Protein AF-K0JXF0-F1 (afdb_monomer)

pLDDT: mean 96.07, std 4.49, range [53.78, 98.88]

Secondary structure (DSSP, 8-state):
-PPPPPEEEEEEEPPP---SSS-EE-TTS-EE---SSSSEE-S--TTSBTTSS-SSS--SEEEEE-SSHHHHHHHHHH--BT-EEEE-SSTTTT-EEEEEEEETTEEEEE--HHHHTT--TT-EEEEEE--TTPPPBTTBEE-SB-HHHHHHS--SEESEEEEGGGB-TTTTSBTTT--EEB---TTTSTT-BTT-EEEEEEEE-SSB-EEEEEEEEEEEEEE----STT--SEEEEEEEEEGGG---EE-TTT---S-HHHHT-TT-

Radius of gyration: 17.14 Å; Cα contacts (8 Å, |Δi|>4): 751; chains: 1; bounding box: 51×33×45 Å

Mean predicted aligned error: 3.09 Å

Solvent-accessible surface area (backbone atoms only — not comparable to full-atom values): 13212 Å² total; per-residue (Å²): 132,87,79,82,66,74,45,84,37,68,31,26,31,34,70,67,83,76,65,96,58,76,56,49,55,31,68,88,70,50,74,44,66,81,36,49,65,39,14,74,33,79,95,50,39,53,55,40,46,30,73,76,62,96,38,28,43,30,36,38,22,31,28,25,33,40,95,54,64,69,58,15,50,48,40,19,42,41,49,9,24,54,18,48,29,32,31,69,37,71,82,31,45,71,44,67,28,26,26,63,33,42,46,82,51,22,31,28,30,31,34,31,58,76,45,51,77,41,55,52,64,70,28,34,32,41,30,49,18,29,26,60,84,45,75,55,63,83,78,26,41,45,35,44,35,16,64,72,49,61,72,71,50,65,79,47,51,20,41,42,77,42,57,47,88,38,52,34,44,41,60,72,34,46,39,53,33,26,23,35,13,36,49,66,55,66,84,82,46,62,77,40,27,27,24,28,30,36,36,32,35,24,25,40,44,92,60,46,21,42,84,34,85,66,18,26,24,35,20,34,26,47,23,18,29,27,57,42,70,53,32,15,36,25,28,28,48,39,36,32,27,53,39,89,81,58,78,66,46,74,30,64,76,82,48,68,53,56,41,28,71,80,62,72,31,65,72,32

Structure (mmCIF, N/CA/C/O backbone):
data_AF-K0JXF0-F1
#
_entry.id   AF-K0JXF0-F1
#
loop_
_atom_site.group_PDB
_atom_site.id
_atom_site.type_symbol
_atom_site.label_atom_id
_atom_site.label_alt_id
_atom_site.label_comp_id
_atom_site.label_asym_id
_atom_site.label_entity_id
_atom_site.label_seq_id
_atom_site.pdbx_PDB_ins_code
_atom_site.Cartn_x
_atom_site.Cartn_y
_atom_site.Cartn_z
_atom_site.occupancy
_atom_site.B_iso_or_equiv
_atom_site.auth_seq_id
_atom_site.auth_comp_id
_atom_site.auth_asym_id
_atom_site.auth_atom_id
_atom_site.pdbx_PDB_model_num
ATOM 1 N N . MET A 1 1 ? -26.801 14.581 -6.406 1.00 53.78 1 MET A N 1
ATOM 2 C CA . MET A 1 1 ? -25.493 13.995 -6.039 1.00 53.78 1 MET A CA 1
ATOM 3 C C . MET A 1 1 ? -24.561 14.191 -7.222 1.00 53.78 1 MET A C 1
ATOM 5 O O . MET A 1 1 ? -24.994 13.923 -8.336 1.00 53.78 1 MET A O 1
ATOM 9 N N . SER A 1 2 ? -23.357 14.727 -7.012 1.00 68.31 2 SER A N 1
ATOM 10 C CA . SER A 1 2 ? -22.356 14.826 -8.085 1.00 68.31 2 SER A CA 1
ATOM 11 C C . SER A 1 2 ? -21.781 13.437 -8.362 1.00 68.31 2 SER A C 1
ATOM 13 O O . SER A 1 2 ? -21.521 12.693 -7.416 1.00 68.31 2 SER A O 1
ATOM 15 N N . ALA A 1 3 ? -21.621 13.071 -9.632 1.00 85.06 3 ALA A N 1
ATOM 16 C CA . ALA A 1 3 ? -20.981 11.815 -10.003 1.00 85.06 3 ALA A CA 1
ATOM 17 C C . ALA A 1 3 ? -19.458 11.946 -9.867 1.00 85.06 3 ALA A C 1
ATOM 19 O O . ALA A 1 3 ? -18.884 12.971 -10.239 1.00 85.06 3 ALA A O 1
ATOM 20 N N . LEU A 1 4 ? -18.803 10.900 -9.362 1.00 93.31 4 LEU A N 1
ATOM 21 C CA . LEU A 1 4 ? -17.345 10.836 -9.367 1.00 93.31 4 LEU A CA 1
ATOM 22 C C . LEU A 1 4 ? -16.829 10.784 -10.804 1.00 93.31 4 LEU A C 1
ATOM 24 O O . LEU A 1 4 ? -17.377 10.088 -11.663 1.00 93.31 4 LEU A O 1
ATOM 28 N N . VAL A 1 5 ? -15.767 11.541 -11.056 1.00 94.12 5 VAL A N 1
ATOM 29 C CA . VAL A 1 5 ? -15.136 11.627 -12.371 1.00 94.12 5 VAL A CA 1
ATOM 30 C C . VAL A 1 5 ? -14.109 10.510 -12.510 1.00 94.12 5 VAL A C 1
ATOM 32 O O . VAL A 1 5 ? -13.478 10.096 -11.537 1.00 94.12 5 VAL A O 1
ATOM 35 N N . ARG A 1 6 ? -13.952 10.018 -13.739 1.00 96.19 6 ARG A N 1
ATOM 36 C CA . ARG A 1 6 ? -12.870 9.106 -14.101 1.00 96.19 6 ARG A CA 1
ATOM 37 C C . ARG A 1 6 ? -11.805 9.859 -14.874 1.00 96.19 6 ARG A C 1
ATOM 39 O O . ARG A 1 6 ? -12.135 10.556 -15.831 1.00 96.19 6 ARG A O 1
ATOM 46 N N . THR A 1 7 ? -10.550 9.654 -14.502 1.00 96.88 7 THR A N 1
ATOM 47 C CA . THR A 1 7 ? -9.404 10.280 -15.167 1.00 96.88 7 THR A CA 1
ATOM 48 C C . THR A 1 7 ? -8.470 9.202 -15.685 1.00 96.88 7 THR A C 1
ATOM 50 O O . THR A 1 7 ? -8.182 8.232 -14.990 1.00 96.88 7 THR A O 1
ATOM 53 N N . MET A 1 8 ? -7.993 9.356 -16.917 1.00 97.94 8 MET A N 1
ATOM 54 C CA . MET A 1 8 ? -6.950 8.481 -17.446 1.00 97.94 8 MET A CA 1
ATOM 55 C C . MET A 1 8 ? -5.590 8.971 -16.957 1.00 97.94 8 MET A C 1
ATOM 57 O O . MET A 1 8 ? -5.205 10.104 -17.236 1.00 97.94 8 MET A O 1
ATOM 61 N N . LEU A 1 9 ? -4.874 8.107 -16.248 1.00 98.06 9 LEU A N 1
ATOM 62 C CA . LEU A 1 9 ? -3.501 8.332 -15.807 1.00 98.06 9 LEU A CA 1
ATOM 63 C C . LEU A 1 9 ? -2.566 7.441 -16.616 1.00 98.06 9 LEU A C 1
ATOM 65 O O . LEU A 1 9 ? -2.951 6.349 -17.044 1.00 98.06 9 LEU A O 1
ATOM 69 N N . LEU A 1 10 ? -1.330 7.892 -16.793 1.00 98.44 10 LEU A N 1
ATOM 70 C CA . LEU A 1 10 ? -0.261 7.091 -17.368 1.00 98.44 10 LEU A CA 1
ATOM 71 C C . LEU A 1 10 ? 0.772 6.809 -16.280 1.00 98.44 10 LEU A C 1
ATOM 73 O O . LEU A 1 10 ? 1.328 7.741 -15.706 1.00 98.44 10 LEU A O 1
ATOM 77 N N . GLY A 1 11 ? 1.016 5.533 -16.016 1.00 98.44 11 GLY A N 1
ATOM 78 C CA . GLY A 1 11 ? 2.161 5.051 -15.257 1.00 98.44 11 GLY A CA 1
ATOM 79 C C . GLY A 1 11 ? 3.202 4.435 -16.187 1.00 98.44 11 GLY A C 1
ATOM 80 O O . GLY A 1 11 ? 2.887 3.990 -17.294 1.00 98.44 11 GLY A O 1
ATOM 81 N N . VAL A 1 12 ? 4.439 4.409 -15.720 1.00 98.62 12 VAL A N 1
ATOM 82 C CA . VAL A 1 12 ? 5.593 3.775 -16.351 1.00 98.62 12 VAL A CA 1
ATOM 83 C C . VAL A 1 12 ? 6.162 2.783 -15.347 1.00 98.62 12 VAL A C 1
ATOM 85 O O . VAL A 1 12 ? 6.371 3.145 -14.189 1.00 98.62 12 VAL A O 1
ATOM 88 N N . VAL A 1 13 ? 6.379 1.543 -15.776 1.00 98.50 13 VAL A N 1
ATOM 89 C CA . VAL A 1 13 ? 7.026 0.511 -14.960 1.00 98.50 13 VAL A CA 1
ATOM 90 C C . VAL A 1 13 ? 8.419 0.993 -14.579 1.00 98.50 13 VAL A C 1
ATOM 92 O O . VAL A 1 13 ? 9.231 1.306 -15.453 1.00 98.50 13 VAL A O 1
ATOM 95 N N . GLU A 1 14 ? 8.693 1.090 -13.280 1.00 96.00 14 GLU A N 1
ATOM 96 C CA . GLU A 1 14 ? 10.002 1.545 -12.823 1.00 96.00 14 GLU A CA 1
ATOM 97 C C . GLU A 1 14 ? 11.057 0.431 -12.897 1.00 96.00 14 GLU A C 1
ATOM 99 O O . GLU A 1 14 ? 10.755 -0.760 -12.909 1.00 96.00 14 GLU A O 1
ATOM 104 N N . THR A 1 15 ? 12.322 0.839 -12.887 1.00 92.81 15 THR A N 1
ATOM 105 C CA . THR A 1 15 ? 13.443 -0.031 -12.517 1.00 92.81 15 THR A CA 1
ATOM 106 C C . THR A 1 15 ? 13.780 0.235 -11.047 1.00 92.81 15 THR A C 1
ATOM 108 O O . THR A 1 15 ? 13.841 1.415 -10.676 1.00 92.81 15 THR A O 1
ATOM 111 N N . PRO A 1 16 ? 14.042 -0.798 -10.219 1.00 88.69 16 PRO A N 1
ATOM 112 C CA . PRO A 1 16 ? 14.536 -0.614 -8.856 1.00 88.69 16 PRO A CA 1
ATOM 113 C C . PRO A 1 16 ? 15.781 0.274 -8.825 1.00 88.69 16 PRO A C 1
ATOM 115 O O . PRO A 1 16 ? 16.652 0.172 -9.691 1.00 88.69 16 PRO A O 1
ATOM 118 N N . ARG A 1 17 ? 15.891 1.139 -7.815 1.00 83.62 17 ARG A N 1
ATOM 119 C CA . ARG A 1 17 ? 17.035 2.045 -7.660 1.00 83.62 17 ARG A CA 1
ATOM 120 C C . ARG A 1 17 ? 17.669 1.862 -6.293 1.00 83.62 17 ARG A C 1
ATOM 122 O O . ARG A 1 17 ? 16.969 1.796 -5.289 1.00 83.62 17 ARG A O 1
ATOM 129 N N . LEU A 1 18 ? 18.997 1.839 -6.278 1.00 85.19 18 LEU A N 1
ATOM 130 C CA . LEU A 1 18 ? 19.806 1.891 -5.068 1.00 85.19 18 LEU A CA 1
ATOM 131 C C . LEU A 1 18 ? 20.495 3.249 -4.975 1.00 85.19 18 LEU A C 1
ATOM 133 O O . LEU A 1 18 ? 20.824 3.868 -5.992 1.00 85.19 18 LEU A O 1
ATOM 137 N N . GLY A 1 19 ? 20.703 3.705 -3.743 1.00 85.06 19 GLY A N 1
ATOM 138 C CA . GLY A 1 19 ? 21.568 4.846 -3.479 1.00 85.06 19 GLY A CA 1
ATOM 139 C C . GLY A 1 19 ? 23.044 4.524 -3.757 1.00 85.06 19 GLY A C 1
ATOM 140 O O . GLY A 1 19 ? 23.386 3.409 -4.147 1.00 85.06 19 GLY A O 1
ATOM 141 N N . PRO A 1 20 ? 23.951 5.490 -3.528 1.00 87.00 20 PRO A N 1
ATOM 142 C CA . PRO A 1 20 ? 25.390 5.280 -3.708 1.00 87.00 20 PRO A CA 1
ATOM 143 C C . PRO A 1 20 ? 25.967 4.164 -2.824 1.00 87.00 20 PRO A C 1
ATOM 145 O O . PRO A 1 20 ? 26.928 3.507 -3.215 1.00 87.00 20 PRO A O 1
ATOM 148 N N . ALA A 1 21 ? 25.391 3.956 -1.635 1.00 89.69 21 ALA A N 1
ATOM 149 C CA . ALA A 1 21 ? 25.709 2.815 -0.788 1.00 89.69 21 ALA A CA 1
ATOM 150 C C . ALA A 1 21 ? 24.882 1.598 -1.238 1.00 89.69 21 ALA A C 1
ATOM 152 O O . ALA A 1 21 ? 23.660 1.716 -1.353 1.00 89.69 21 ALA A O 1
ATOM 153 N N . PRO A 1 22 ? 25.509 0.429 -1.468 1.00 88.19 22 PRO A N 1
ATOM 154 C CA . PRO A 1 22 ? 24.796 -0.752 -1.947 1.00 88.19 22 PRO A CA 1
ATOM 155 C C . PRO A 1 22 ? 24.012 -1.470 -0.841 1.00 88.19 22 PRO A C 1
ATOM 157 O O . PRO A 1 22 ? 23.296 -2.420 -1.139 1.00 88.19 22 PRO A O 1
ATOM 160 N N . TYR A 1 23 ? 24.160 -1.047 0.418 1.00 94.12 23 TYR A N 1
ATOM 161 C CA . TYR A 1 23 ? 23.517 -1.660 1.571 1.00 94.12 23 TYR A CA 1
ATOM 162 C C . TYR A 1 23 ? 22.679 -0.656 2.362 1.00 94.12 23 TYR A C 1
ATOM 164 O O . TYR A 1 23 ? 23.002 0.532 2.450 1.00 94.12 23 TYR A O 1
ATOM 172 N N . LEU A 1 24 ? 21.627 -1.183 2.974 1.00 94.25 24 LEU A N 1
ATOM 173 C CA . LEU A 1 24 ? 20.879 -0.577 4.064 1.00 94.25 24 LEU A CA 1
ATOM 174 C C . LEU A 1 24 ? 21.249 -1.282 5.374 1.00 94.25 24 LEU A C 1
ATOM 176 O O . LEU A 1 24 ? 22.018 -2.240 5.363 1.00 94.25 24 LEU A O 1
ATOM 180 N N . VAL A 1 25 ? 20.739 -0.788 6.500 1.00 96.06 25 VAL A N 1
ATOM 181 C CA . VAL A 1 25 ? 20.988 -1.356 7.831 1.00 96.06 25 VAL A CA 1
ATOM 182 C C . VAL A 1 25 ? 19.644 -1.718 8.450 1.00 96.06 25 VAL A C 1
ATOM 184 O O . VAL A 1 25 ? 18.741 -0.880 8.477 1.00 96.06 25 VAL A O 1
ATOM 187 N N . ASP A 1 26 ? 19.496 -2.965 8.887 1.00 96.06 26 ASP A N 1
ATOM 188 C CA . ASP A 1 26 ? 18.270 -3.446 9.519 1.00 96.06 26 ASP A CA 1
ATOM 189 C C . ASP A 1 26 ? 18.129 -2.980 10.981 1.00 96.06 26 ASP A C 1
ATOM 191 O O . ASP A 1 26 ? 18.984 -2.274 11.528 1.00 96.06 26 ASP A O 1
ATOM 195 N N . ARG A 1 27 ? 17.017 -3.364 11.617 1.00 93.25 27 ARG A N 1
ATOM 196 C CA . ARG A 1 27 ? 16.697 -3.031 13.015 1.00 93.25 27 ARG A CA 1
ATOM 197 C C . ARG A 1 27 ? 17.729 -3.511 14.044 1.00 93.25 27 ARG A C 1
ATOM 199 O O . ARG A 1 27 ? 17.817 -2.905 15.109 1.00 93.25 27 ARG A O 1
ATOM 206 N N . ASP A 1 28 ? 18.513 -4.538 13.719 1.00 94.81 28 ASP A N 1
ATOM 207 C CA . ASP A 1 28 ? 19.536 -5.118 14.594 1.00 94.81 28 ASP A CA 1
ATOM 208 C C . ASP A 1 28 ? 20.944 -4.576 14.288 1.00 94.81 28 ASP A C 1
ATOM 210 O O . ASP A 1 28 ? 21.926 -4.955 14.930 1.00 94.81 28 ASP A O 1
ATOM 214 N N . GLY A 1 29 ? 21.063 -3.655 13.326 1.00 96.31 29 GLY A N 1
ATOM 215 C CA . GLY A 1 29 ? 22.337 -3.067 12.923 1.00 96.31 29 GLY A CA 1
ATOM 216 C C . GLY A 1 29 ? 23.107 -3.896 11.892 1.00 96.31 29 GLY A C 1
ATOM 217 O O . GLY A 1 29 ? 24.280 -3.604 11.642 1.00 96.31 29 GLY A O 1
ATOM 218 N N . THR A 1 30 ? 22.484 -4.904 11.278 1.00 96.75 30 THR A N 1
ATOM 219 C CA . THR A 1 30 ? 23.112 -5.751 10.258 1.00 96.75 30 THR A CA 1
ATOM 220 C C . THR A 1 30 ? 22.920 -5.140 8.865 1.00 96.75 30 THR A C 1
ATOM 222 O O . THR A 1 30 ? 21.805 -4.760 8.493 1.00 96.75 30 THR A O 1
ATOM 225 N N . PRO A 1 31 ? 23.992 -5.003 8.062 1.00 95.94 31 PRO A N 1
ATOM 226 C CA . PRO A 1 31 ? 23.872 -4.492 6.706 1.00 95.94 31 PRO A CA 1
ATOM 227 C C . PRO A 1 31 ? 23.274 -5.540 5.757 1.00 95.94 31 PRO A C 1
ATOM 229 O O . PRO A 1 31 ? 23.656 -6.709 5.796 1.00 95.94 31 PRO A O 1
ATOM 232 N N . TYR A 1 32 ? 22.408 -5.108 4.841 1.00 95.25 32 TYR A N 1
ATOM 233 C CA . TYR A 1 32 ? 21.815 -5.963 3.808 1.00 95.25 32 TYR A CA 1
ATOM 234 C C . TYR A 1 32 ? 21.619 -5.204 2.488 1.00 95.25 32 TYR A C 1
ATOM 236 O O . TYR A 1 32 ? 21.540 -3.976 2.470 1.00 95.25 32 TYR A O 1
ATOM 244 N N . VAL A 1 33 ? 21.547 -5.927 1.369 1.00 94.56 33 VAL A N 1
ATOM 245 C CA . VAL A 1 33 ? 21.219 -5.351 0.053 1.00 94.56 33 VAL A CA 1
ATOM 246 C C . VAL A 1 33 ? 19.714 -5.500 -0.160 1.00 94.56 33 VAL A C 1
ATOM 248 O O . VAL A 1 33 ? 19.240 -6.637 -0.186 1.00 94.56 33 VAL A O 1
ATOM 251 N N . PRO A 1 34 ? 18.948 -4.408 -0.309 1.00 92.94 34 PRO A N 1
ATOM 252 C CA . PRO A 1 34 ? 17.504 -4.519 -0.418 1.00 92.94 34 PRO A CA 1
ATOM 253 C C . PRO A 1 34 ? 17.109 -5.096 -1.780 1.00 92.94 34 PRO A C 1
ATOM 255 O O . PRO A 1 34 ? 17.633 -4.710 -2.829 1.00 92.94 34 PRO A O 1
ATOM 258 N N . THR A 1 35 ? 16.158 -6.024 -1.758 1.00 92.12 35 THR A N 1
ATOM 259 C CA . THR A 1 35 ? 15.606 -6.696 -2.938 1.00 92.12 35 THR A CA 1
ATOM 260 C C . THR A 1 35 ? 14.103 -6.455 -3.018 1.00 92.12 35 THR A C 1
ATOM 262 O O . THR A 1 35 ? 13.446 -6.189 -2.014 1.00 92.12 35 THR A O 1
ATOM 265 N N . ALA A 1 36 ? 13.555 -6.526 -4.235 1.00 90.81 36 ALA A N 1
ATOM 266 C CA . ALA A 1 36 ? 12.120 -6.378 -4.502 1.00 90.81 36 ALA A CA 1
ATOM 267 C C . ALA A 1 36 ? 11.486 -5.043 -4.045 1.00 90.81 36 ALA A C 1
ATOM 269 O O . ALA A 1 36 ? 10.264 -4.931 -3.989 1.00 90.81 36 ALA A O 1
ATOM 270 N N . THR A 1 37 ? 12.289 -3.998 -3.815 1.00 89.06 37 THR A N 1
ATOM 271 C CA . THR A 1 37 ? 11.799 -2.658 -3.446 1.00 89.06 37 THR A CA 1
ATOM 272 C C . THR A 1 37 ? 10.957 -1.998 -4.534 1.00 89.06 37 THR A C 1
ATOM 274 O O . THR A 1 37 ? 10.269 -1.028 -4.255 1.00 89.06 37 THR A O 1
ATOM 277 N N . GLY A 1 38 ? 10.963 -2.470 -5.775 1.00 92.25 38 GLY A N 1
ATOM 278 C CA . GLY A 1 38 ? 10.148 -1.910 -6.848 1.00 92.25 38 GLY A CA 1
ATOM 279 C C . GLY A 1 38 ? 10.338 -2.667 -8.154 1.00 92.25 38 GLY A C 1
ATOM 280 O O . GLY A 1 38 ? 10.929 -3.745 -8.181 1.00 92.25 38 GLY A O 1
ATOM 281 N N . GLY A 1 39 ? 9.851 -2.083 -9.242 1.00 95.06 39 GLY A N 1
ATOM 282 C CA . GLY A 1 39 ? 9.815 -2.697 -10.559 1.00 95.06 39 GLY A CA 1
ATOM 283 C C . GLY A 1 39 ? 8.804 -3.832 -10.645 1.00 95.06 39 GLY A C 1
ATOM 284 O O . GLY A 1 39 ? 7.744 -3.777 -10.023 1.00 95.06 39 GLY A O 1
ATOM 285 N N . VAL A 1 40 ? 9.118 -4.838 -11.461 1.00 97.06 40 VAL A N 1
ATOM 286 C CA . VAL A 1 40 ? 8.297 -6.043 -11.631 1.00 97.06 40 VAL A CA 1
ATOM 287 C C . VAL A 1 40 ? 8.773 -7.106 -10.644 1.00 97.06 40 VAL A C 1
ATOM 289 O O . VAL A 1 40 ? 9.881 -7.627 -10.779 1.00 97.06 40 VAL A O 1
ATOM 292 N N . VAL A 1 41 ? 7.940 -7.438 -9.660 1.00 94.62 41 VAL A N 1
ATOM 293 C 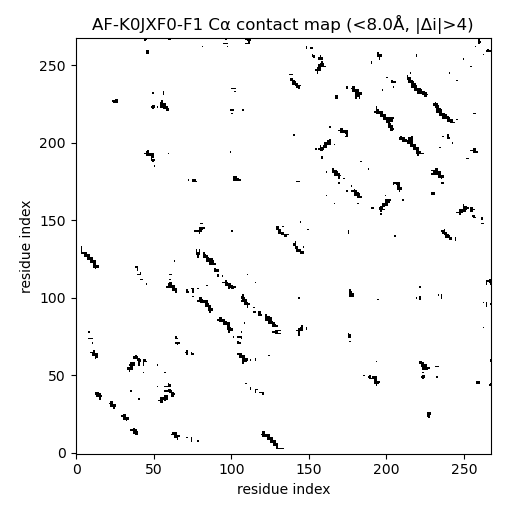CA . VAL A 1 41 ? 8.226 -8.472 -8.662 1.00 94.62 41 VAL A CA 1
ATOM 294 C C . VAL A 1 41 ? 7.528 -9.762 -9.083 1.00 94.62 41 VAL A C 1
ATOM 296 O O . VAL A 1 41 ? 6.302 -9.838 -9.143 1.00 94.62 41 VAL A O 1
ATOM 299 N N . LEU A 1 42 ? 8.325 -10.783 -9.392 1.00 93.50 42 LEU A N 1
ATOM 300 C CA . LEU A 1 42 ? 7.837 -12.092 -9.824 1.00 93.50 42 LEU A CA 1
ATOM 301 C C . LEU A 1 42 ? 7.728 -13.050 -8.636 1.00 93.50 42 LEU A C 1
ATOM 303 O O . LEU A 1 42 ? 8.581 -13.050 -7.752 1.00 93.50 42 LEU A O 1
ATOM 307 N N . GLY A 1 43 ? 6.710 -13.908 -8.645 1.00 91.81 43 GLY A N 1
ATOM 308 C CA . GLY A 1 43 ? 6.556 -14.996 -7.676 1.00 91.81 43 GLY A CA 1
ATOM 309 C C . GLY A 1 43 ? 5.885 -14.612 -6.355 1.00 91.81 43 GLY A C 1
ATOM 310 O O . GLY A 1 43 ? 5.423 -15.516 -5.670 1.00 91.81 43 GLY A O 1
ATOM 311 N N . LEU A 1 44 ? 5.766 -13.317 -6.043 1.00 96.12 44 LEU A N 1
ATOM 312 C CA . LEU A 1 44 ? 4.939 -12.803 -4.948 1.00 96.12 44 LEU A CA 1
ATOM 313 C C . LEU A 1 44 ? 3.540 -12.459 -5.473 1.00 96.12 44 LEU A C 1
ATOM 315 O O . LEU A 1 44 ? 3.406 -11.714 -6.450 1.00 96.12 44 LEU A O 1
ATOM 319 N N . ARG A 1 45 ? 2.508 -12.999 -4.829 1.00 97.31 45 ARG A N 1
ATOM 320 C CA . ARG A 1 45 ? 1.105 -12.913 -5.248 1.00 97.31 45 ARG A CA 1
ATOM 321 C C . ARG A 1 45 ? 0.253 -12.176 -4.229 1.00 97.31 45 ARG A C 1
ATOM 323 O O . ARG A 1 45 ? 0.568 -12.103 -3.039 1.00 97.31 45 ARG A O 1
ATOM 330 N N . LEU A 1 46 ? -0.878 -11.650 -4.688 1.00 98.25 46 LEU A N 1
ATOM 331 C CA . LEU A 1 46 ? -1.879 -11.104 -3.781 1.00 98.25 46 LEU A CA 1
ATOM 332 C C . LEU A 1 46 ? -2.493 -12.238 -2.941 1.00 98.25 46 LEU A C 1
ATOM 334 O O . LEU A 1 46 ? -3.086 -13.174 -3.476 1.00 98.25 46 LEU A O 1
ATOM 338 N N . GLY A 1 47 ? -2.387 -12.118 -1.617 1.00 97.50 47 GLY A N 1
ATOM 339 C CA . GLY A 1 47 ? -2.801 -13.137 -0.653 1.00 97.50 47 GLY A CA 1
ATOM 340 C C . GLY A 1 47 ? -1.647 -13.930 -0.035 1.00 97.50 47 GLY A C 1
ATOM 341 O O . GLY A 1 47 ? -1.890 -14.660 0.930 1.00 97.50 47 GLY A O 1
ATOM 342 N N . ASP A 1 48 ? -0.415 -13.779 -0.523 1.00 97.50 48 ASP A N 1
ATOM 343 C CA . ASP A 1 48 ? 0.771 -14.336 0.139 1.00 97.50 48 ASP A CA 1
ATOM 344 C C . ASP A 1 48 ? 1.019 -13.643 1.489 1.00 97.50 48 ASP A C 1
ATOM 346 O O . ASP A 1 48 ? 0.565 -12.517 1.726 1.00 97.50 48 ASP A O 1
ATOM 350 N N . GLY A 1 49 ? 1.709 -14.328 2.401 1.00 97.25 49 GLY A N 1
ATOM 351 C CA . GLY A 1 49 ? 2.039 -13.805 3.721 1.00 97.25 49 GLY A CA 1
ATOM 352 C C . GLY A 1 49 ? 3.025 -12.640 3.650 1.00 97.25 49 GLY A C 1
ATOM 353 O O . GLY A 1 49 ? 3.962 -12.630 2.852 1.00 97.25 49 GLY A O 1
ATOM 354 N N . VAL A 1 50 ? 2.863 -11.659 4.538 1.00 97.44 50 VAL A N 1
ATOM 355 C CA . VAL A 1 50 ? 3.713 -10.449 4.556 1.00 97.44 50 VAL A CA 1
ATOM 356 C C . VAL A 1 50 ? 5.167 -10.716 4.966 1.00 97.44 50 VAL A C 1
ATOM 358 O O . VAL A 1 50 ? 6.010 -9.839 4.815 1.00 97.44 50 VAL A O 1
ATOM 361 N N . PHE A 1 51 ? 5.465 -11.918 5.465 1.00 95.81 51 PHE A N 1
ATOM 362 C CA . PHE A 1 51 ? 6.813 -12.396 5.786 1.00 95.81 51 PHE A CA 1
ATOM 363 C C . PHE A 1 51 ? 7.204 -13.642 4.974 1.00 95.81 51 PHE A C 1
ATOM 365 O O . PHE A 1 51 ? 8.140 -14.340 5.360 1.00 95.81 51 PHE A O 1
ATOM 372 N N . ASP A 1 52 ? 6.493 -13.982 3.894 1.00 93.94 52 ASP A N 1
ATOM 373 C CA . ASP A 1 52 ? 6.799 -15.181 3.091 1.00 93.94 52 ASP A CA 1
ATOM 374 C C . ASP A 1 52 ? 8.009 -14.983 2.164 1.00 93.94 52 ASP A C 1
ATOM 376 O O . ASP A 1 52 ? 8.573 -15.954 1.659 1.00 93.94 52 ASP A O 1
ATOM 380 N N . VAL A 1 53 ? 8.442 -13.735 1.976 1.00 91.94 53 VAL A N 1
ATOM 381 C CA . VAL A 1 53 ? 9.588 -13.360 1.145 1.00 91.94 53 VAL A CA 1
ATOM 382 C C . VAL A 1 53 ? 10.659 -12.650 1.962 1.00 91.94 53 VAL A C 1
ATOM 384 O O . VAL A 1 53 ? 10.356 -11.869 2.861 1.00 91.94 53 VAL A O 1
ATOM 387 N N . ASP A 1 54 ? 11.916 -12.917 1.614 1.00 90.88 54 ASP A N 1
ATOM 388 C CA . ASP A 1 54 ? 13.072 -12.168 2.103 1.00 90.88 54 ASP A CA 1
ATOM 389 C C . ASP A 1 54 ? 13.334 -10.997 1.148 1.00 90.88 54 ASP A C 1
ATOM 391 O O . ASP A 1 54 ? 13.857 -11.169 0.043 1.00 90.88 54 ASP A O 1
ATOM 395 N N . GLY A 1 55 ? 12.854 -9.818 1.531 1.00 92.94 55 GLY A N 1
ATOM 396 C CA . GLY A 1 55 ? 12.906 -8.618 0.709 1.00 92.94 55 GLY A CA 1
ATOM 397 C C . GLY A 1 55 ? 12.643 -7.358 1.517 1.00 92.94 55 GLY A C 1
ATOM 398 O O . GLY A 1 55 ? 12.432 -7.402 2.727 1.00 92.94 55 GLY A O 1
ATOM 399 N N . ASP A 1 56 ? 12.662 -6.220 0.832 1.00 95.12 56 ASP A N 1
ATOM 400 C CA . ASP A 1 56 ? 12.484 -4.908 1.440 1.00 95.12 56 ASP A CA 1
ATOM 401 C C . ASP A 1 56 ? 11.304 -4.188 0.782 1.00 95.12 56 ASP A C 1
ATOM 403 O O . ASP A 1 56 ? 11.385 -3.758 -0.368 1.00 95.12 56 ASP A O 1
ATOM 407 N N . HIS A 1 57 ? 10.182 -4.100 1.502 1.00 96.12 57 HIS A N 1
ATOM 408 C CA . HIS A 1 57 ? 8.915 -3.563 0.990 1.00 96.12 57 HIS A CA 1
ATOM 409 C C . HIS A 1 57 ? 8.428 -4.278 -0.288 1.00 96.12 57 HIS A C 1
ATOM 411 O O . HIS A 1 57 ? 7.881 -3.642 -1.195 1.00 96.12 57 HIS A O 1
ATOM 417 N N . ALA A 1 58 ? 8.630 -5.593 -0.396 1.00 96.50 58 ALA A N 1
ATOM 418 C CA . ALA A 1 58 ? 8.244 -6.342 -1.590 1.00 96.50 58 ALA A CA 1
ATOM 419 C C . ALA A 1 58 ? 6.726 -6.267 -1.826 1.00 96.50 58 ALA A C 1
ATOM 421 O O . ALA A 1 58 ? 5.935 -6.658 -0.971 1.00 96.50 58 ALA A O 1
ATOM 422 N N . ALA A 1 59 ? 6.305 -5.762 -2.984 1.00 96.06 59 ALA A N 1
ATOM 423 C CA . ALA A 1 59 ? 4.894 -5.657 -3.354 1.00 96.06 59 ALA A CA 1
ATOM 424 C C . ALA A 1 59 ? 4.556 -6.676 -4.450 1.00 96.06 59 ALA A C 1
ATOM 426 O O . ALA A 1 59 ? 5.390 -6.903 -5.327 1.00 96.06 59 ALA A O 1
ATOM 427 N N . PRO A 1 60 ? 3.357 -7.283 -4.448 1.00 96.50 60 PRO A N 1
ATOM 428 C CA . PRO A 1 60 ? 2.954 -8.159 -5.537 1.00 96.50 60 PRO A CA 1
ATOM 429 C C . PRO A 1 60 ? 2.725 -7.330 -6.806 1.00 96.50 60 PRO A C 1
ATOM 431 O O . PRO A 1 60 ? 2.188 -6.218 -6.761 1.00 96.50 60 PRO A O 1
ATOM 434 N N . GLY A 1 61 ? 3.091 -7.889 -7.956 1.00 97.06 61 GLY A N 1
ATOM 435 C CA . GLY A 1 61 ? 2.861 -7.248 -9.243 1.00 97.06 61 GLY A CA 1
ATOM 436 C C . GLY A 1 61 ? 3.978 -6.301 -9.666 1.00 97.06 61 GLY A C 1
ATOM 437 O O . GLY A 1 61 ? 5.143 -6.683 -9.762 1.00 97.06 61 GLY A O 1
ATOM 438 N N . VAL A 1 62 ? 3.598 -5.074 -10.013 1.00 98.25 62 VAL A N 1
ATOM 439 C CA . VAL A 1 62 ? 4.497 -4.078 -10.590 1.00 98.25 62 VAL A CA 1
ATOM 440 C C . VAL A 1 62 ? 4.277 -2.702 -9.977 1.00 98.25 62 VAL A C 1
ATOM 442 O O . VAL A 1 62 ? 3.137 -2.272 -9.775 1.00 98.25 62 VAL A O 1
ATOM 445 N N . THR A 1 63 ? 5.366 -1.984 -9.717 1.00 98.00 63 THR A N 1
ATOM 446 C CA . THR A 1 63 ? 5.308 -0.586 -9.294 1.00 98.00 63 THR A CA 1
ATOM 447 C C . THR A 1 63 ? 5.419 0.368 -10.481 1.00 98.00 63 THR A C 1
ATOM 449 O O . THR A 1 63 ? 6.229 0.209 -11.399 1.00 98.00 63 THR A O 1
ATOM 452 N N . LEU A 1 64 ? 4.557 1.380 -10.466 1.00 98.62 64 LEU A N 1
ATOM 453 C CA . LEU A 1 64 ? 4.397 2.363 -11.526 1.00 98.62 64 LEU A CA 1
ATOM 454 C C . LEU A 1 64 ? 4.727 3.757 -10.998 1.00 98.62 64 LEU A C 1
ATOM 456 O O . LEU A 1 64 ? 4.229 4.168 -9.947 1.00 98.62 64 LEU A O 1
ATOM 460 N N . VAL A 1 65 ? 5.504 4.495 -11.781 1.00 98.00 65 VAL A N 1
ATOM 461 C CA . VAL A 1 65 ? 5.882 5.894 -11.539 1.00 98.00 65 VAL A CA 1
ATOM 462 C C . VAL A 1 65 ? 5.585 6.743 -12.772 1.00 98.00 65 VAL A C 1
ATOM 464 O O . VAL A 1 65 ? 5.098 6.248 -13.787 1.00 98.00 65 VAL A O 1
ATOM 467 N N . HIS A 1 66 ? 5.897 8.033 -12.714 1.00 97.88 66 HIS A N 1
ATOM 468 C CA . HIS A 1 66 ? 5.928 8.888 -13.893 1.00 97.88 66 HIS A CA 1
ATOM 469 C C . HIS A 1 66 ? 7.218 9.729 -13.904 1.00 97.88 66 HIS A C 1
ATOM 471 O O . HIS A 1 66 ? 7.633 10.199 -12.844 1.00 97.88 66 HIS A O 1
ATOM 477 N N . PRO A 1 67 ? 7.868 9.936 -15.068 1.00 95.62 67 PRO A N 1
ATOM 478 C CA . PRO A 1 67 ? 9.121 10.694 -15.144 1.00 95.62 67 PRO A CA 1
ATOM 479 C C . PRO A 1 67 ? 8.957 12.182 -14.808 1.00 95.62 67 PRO A C 1
ATOM 481 O O . PRO A 1 67 ? 9.866 12.784 -14.245 1.00 95.62 67 PRO A O 1
ATOM 484 N N . ASP A 1 68 ? 7.808 12.777 -15.138 1.00 97.69 68 ASP A N 1
ATOM 485 C CA . ASP A 1 68 ? 7.444 14.107 -14.637 1.00 97.69 68 ASP A CA 1
ATOM 486 C C . ASP A 1 68 ? 6.962 14.012 -13.174 1.00 97.69 68 ASP A C 1
ATOM 488 O O . ASP A 1 68 ? 5.982 13.299 -12.923 1.00 97.69 68 ASP A O 1
ATOM 492 N N . PRO A 1 69 ? 7.593 14.726 -12.219 1.00 96.50 69 PRO A N 1
ATOM 493 C CA . PRO A 1 69 ? 7.250 14.632 -10.800 1.00 96.50 69 PRO A CA 1
ATOM 494 C C . PRO A 1 69 ? 5.818 15.062 -10.464 1.00 96.50 69 PRO A C 1
ATOM 496 O O . PRO A 1 69 ? 5.174 14.439 -9.622 1.00 96.50 69 PRO A O 1
ATOM 499 N N . ALA A 1 70 ? 5.288 16.100 -11.119 1.00 97.62 70 ALA A N 1
ATOM 500 C CA . ALA A 1 70 ? 3.936 16.586 -10.841 1.00 97.62 70 ALA A CA 1
ATOM 501 C C . ALA A 1 70 ? 2.878 15.573 -11.303 1.00 97.62 70 ALA A C 1
ATOM 503 O O . ALA A 1 70 ? 1.921 15.283 -10.582 1.00 97.62 70 ALA A O 1
ATOM 504 N N . ALA A 1 71 ? 3.084 14.972 -12.471 1.00 97.88 71 ALA A N 1
ATOM 505 C CA . ALA A 1 71 ? 2.278 13.868 -12.959 1.00 97.88 71 ALA A CA 1
ATOM 506 C C . ALA A 1 71 ? 2.464 12.599 -12.114 1.00 97.88 71 ALA A C 1
ATOM 508 O O . ALA A 1 71 ? 1.500 11.859 -11.954 1.00 97.88 71 ALA A O 1
ATOM 509 N N . CYS A 1 72 ? 3.636 12.361 -11.514 1.00 97.81 72 CYS A N 1
ATOM 510 C CA . CYS A 1 72 ? 3.843 11.250 -10.578 1.00 97.81 72 CYS A CA 1
ATOM 511 C C . CYS A 1 72 ? 3.039 11.439 -9.279 1.00 97.81 72 CYS A C 1
ATOM 513 O O . CYS A 1 72 ? 2.375 10.511 -8.805 1.00 97.81 72 CYS A O 1
ATOM 515 N N . HIS A 1 73 ? 3.000 12.666 -8.747 1.00 97.25 73 HIS A N 1
ATOM 516 C CA . HIS A 1 73 ? 2.117 13.005 -7.629 1.00 97.25 73 HIS A CA 1
ATOM 517 C C . HIS A 1 73 ? 0.646 12.791 -7.995 1.00 97.25 73 HIS A C 1
ATOM 519 O O . HIS A 1 73 ? -0.091 12.181 -7.225 1.00 97.25 73 HIS A O 1
ATOM 525 N N . ALA A 1 74 ? 0.214 13.238 -9.181 1.00 97.75 74 ALA A N 1
ATOM 526 C CA . ALA A 1 74 ? -1.153 13.021 -9.654 1.00 97.75 74 ALA A CA 1
ATOM 527 C C . ALA A 1 74 ? -1.467 11.530 -9.864 1.00 97.75 74 ALA A C 1
ATOM 529 O O . ALA A 1 74 ? -2.538 11.075 -9.468 1.00 97.75 74 ALA A O 1
ATOM 530 N N . LEU A 1 75 ? -0.530 10.764 -10.433 1.00 98.50 75 LEU A N 1
ATOM 531 C CA . LEU A 1 75 ? -0.635 9.318 -10.621 1.00 98.50 75 LEU A CA 1
ATOM 532 C C . LEU A 1 75 ? -0.934 8.631 -9.286 1.00 98.50 75 LEU A C 1
ATOM 534 O O . LEU A 1 75 ? -1.930 7.921 -9.155 1.00 98.50 75 LEU A O 1
ATOM 538 N N . THR A 1 76 ? -0.097 8.903 -8.288 1.00 97.62 76 THR A N 1
ATOM 539 C CA . THR A 1 76 ? -0.186 8.276 -6.967 1.00 97.62 76 THR A CA 1
ATOM 540 C C . THR A 1 76 ? -1.411 8.763 -6.194 1.00 97.62 76 THR A C 1
ATOM 542 O O . THR A 1 76 ? -2.111 7.962 -5.576 1.00 97.62 76 THR A O 1
ATOM 545 N N . ALA A 1 77 ? -1.723 10.061 -6.270 1.00 97.31 77 ALA A N 1
ATOM 546 C CA . ALA A 1 77 ? -2.880 10.651 -5.607 1.00 97.31 77 ALA A CA 1
ATOM 547 C C . ALA A 1 77 ? -4.200 10.108 -6.159 1.00 97.31 77 ALA A C 1
ATOM 549 O O . ALA A 1 77 ? -5.103 9.800 -5.389 1.00 97.31 77 ALA A O 1
ATOM 550 N N . PHE A 1 78 ? -4.335 9.991 -7.480 1.00 98.31 78 PHE A N 1
ATOM 551 C CA . PHE A 1 78 ? -5.619 9.694 -8.115 1.00 98.31 78 PHE A CA 1
ATOM 552 C C . PHE A 1 78 ? -5.886 8.202 -8.301 1.00 98.31 78 PHE A C 1
ATOM 554 O O . PHE A 1 78 ? -7.053 7.814 -8.324 1.00 98.31 78 PHE A O 1
ATOM 561 N N . ALA A 1 79 ? -4.852 7.364 -8.410 1.00 98.62 79 ALA A N 1
ATOM 562 C CA . ALA A 1 79 ? -5.035 5.919 -8.474 1.00 98.62 79 ALA A CA 1
ATOM 563 C C . ALA A 1 79 ? -5.618 5.384 -7.156 1.00 98.62 79 ALA A C 1
ATOM 565 O O . ALA A 1 79 ? -5.092 5.642 -6.072 1.00 98.62 79 ALA A O 1
ATOM 566 N N . CYS A 1 80 ? -6.697 4.618 -7.253 1.00 98.81 80 CYS A N 1
ATOM 567 C CA . CYS A 1 80 ? -7.359 3.965 -6.132 1.00 98.81 80 CYS A CA 1
ATOM 568 C C . CYS A 1 80 ? -7.306 2.444 -6.290 1.00 98.81 80 CYS A C 1
ATOM 570 O O . CYS A 1 80 ? -7.344 1.930 -7.411 1.00 98.81 80 CYS A O 1
ATOM 572 N N . LEU A 1 81 ? -7.289 1.729 -5.165 1.00 98.88 81 LEU A N 1
ATOM 573 C CA . LEU A 1 81 ? -7.492 0.285 -5.096 1.00 98.88 81 LEU A CA 1
ATOM 574 C C . LEU A 1 81 ? -8.698 -0.125 -5.951 1.00 98.88 81 LEU A C 1
ATOM 576 O O . LEU A 1 81 ? -9.787 0.437 -5.823 1.00 98.88 81 LEU A O 1
ATOM 580 N N . GLY A 1 82 ? -8.494 -1.113 -6.818 1.00 98.69 82 GLY A N 1
ATOM 581 C CA . GLY A 1 82 ? -9.510 -1.637 -7.723 1.00 98.69 82 GLY A CA 1
ATOM 582 C C . GLY A 1 82 ? -9.576 -0.968 -9.088 1.00 98.69 82 GLY A C 1
ATOM 583 O O . GLY A 1 82 ? -10.250 -1.489 -9.976 1.00 98.69 82 GLY A O 1
ATOM 584 N N . ASN A 1 83 ? -8.886 0.155 -9.302 1.00 98.81 83 ASN A N 1
ATOM 585 C CA . ASN A 1 83 ? -8.885 0.797 -10.612 1.00 98.81 83 ASN A CA 1
ATOM 586 C C . ASN A 1 83 ? -8.265 -0.115 -11.677 1.00 98.81 83 ASN A C 1
ATOM 588 O O . ASN A 1 83 ? -7.276 -0.810 -11.440 1.00 98.81 83 ASN A O 1
ATOM 592 N N . GLU A 1 84 ? -8.859 -0.097 -12.870 1.00 98.75 84 GLU A N 1
ATOM 593 C CA . GLU A 1 84 ? -8.375 -0.856 -14.021 1.00 98.75 84 GLU A CA 1
ATOM 594 C C . GLU A 1 84 ? -7.012 -0.319 -14.468 1.00 98.75 84 GLU A C 1
ATOM 596 O O . GLU A 1 84 ? -6.867 0.879 -14.726 1.00 98.75 84 GLU A O 1
ATOM 601 N N . ALA A 1 85 ? -6.041 -1.223 -14.596 1.00 98.81 85 ALA A N 1
ATOM 602 C CA . ALA A 1 85 ? -4.720 -0.953 -15.140 1.00 98.81 85 ALA A CA 1
ATOM 603 C C . ALA A 1 85 ? -4.551 -1.755 -16.434 1.00 98.81 85 ALA A C 1
ATOM 605 O O . ALA A 1 85 ? -4.781 -2.961 -16.444 1.00 98.81 85 ALA A O 1
ATOM 606 N N . VAL A 1 86 ? -4.174 -1.110 -17.537 1.00 98.81 86 VAL A N 1
ATOM 607 C CA . VAL A 1 86 ? -3.999 -1.794 -18.828 1.00 98.81 86 VAL A CA 1
ATOM 608 C C . VAL A 1 86 ? -2.649 -1.453 -19.428 1.00 98.81 86 VAL A C 1
ATOM 610 O O . VAL A 1 86 ? -2.342 -0.278 -19.648 1.00 98.81 86 VAL A O 1
ATOM 613 N N . VAL A 1 87 ? -1.868 -2.481 -19.747 1.00 98.88 87 VAL A N 1
ATOM 614 C CA . VAL A 1 87 ? -0.557 -2.333 -20.381 1.00 98.88 87 VAL A CA 1
ATOM 615 C C . VAL A 1 87 ? -0.731 -1.795 -21.807 1.00 98.88 87 VAL A C 1
ATOM 617 O O . VAL A 1 87 ? -1.598 -2.239 -22.569 1.00 98.88 87 VAL A O 1
ATOM 620 N N . ARG A 1 88 ? 0.063 -0.793 -22.186 1.00 98.75 88 ARG A N 1
ATOM 621 C CA . ARG A 1 88 ? -0.043 -0.058 -23.458 1.00 98.75 88 ARG A CA 1
ATOM 622 C C . ARG A 1 88 ? 1.133 -0.276 -24.403 1.00 98.75 88 ARG A C 1
ATOM 624 O O . ARG A 1 88 ? 0.962 -0.020 -25.595 1.00 98.75 88 ARG A O 1
ATOM 631 N N . THR A 1 89 ? 2.263 -0.764 -23.909 1.00 98.75 89 THR A N 1
ATOM 632 C CA . THR A 1 89 ? 3.487 -1.037 -24.681 1.00 98.75 89 THR A CA 1
ATOM 633 C C . THR A 1 89 ? 4.057 -2.411 -24.324 1.00 98.75 89 THR A C 1
ATOM 635 O O . THR A 1 89 ? 3.483 -3.096 -23.482 1.00 98.75 89 THR A O 1
ATOM 638 N N . GLY A 1 90 ? 5.133 -2.811 -25.002 1.00 98.25 90 GLY A N 1
ATOM 639 C CA . GLY A 1 90 ? 5.840 -4.057 -24.708 1.00 98.25 90 GLY A CA 1
ATOM 640 C C . GLY A 1 90 ? 5.067 -5.320 -25.078 1.00 98.25 90 GLY A C 1
ATOM 641 O O . GLY A 1 90 ? 3.994 -5.274 -25.694 1.00 98.25 90 GLY A O 1
ATOM 642 N N . ASP A 1 91 ? 5.623 -6.458 -24.678 1.00 98.50 91 ASP A N 1
ATOM 643 C CA . ASP A 1 91 ? 5.115 -7.792 -25.021 1.00 98.50 91 ASP A CA 1
ATOM 644 C C . ASP A 1 91 ? 3.840 -8.159 -24.250 1.00 98.50 91 ASP A C 1
ATOM 646 O O . ASP A 1 91 ? 3.071 -9.029 -24.665 1.00 98.50 91 ASP A O 1
ATOM 650 N N . ALA A 1 92 ? 3.577 -7.456 -23.146 1.00 98.38 92 ALA A N 1
ATOM 651 C CA . ALA A 1 92 ? 2.363 -7.590 -22.348 1.00 98.38 92 ALA A CA 1
ATOM 652 C C . ALA A 1 92 ? 1.238 -6.621 -22.781 1.00 98.38 92 ALA A C 1
ATOM 654 O O . ALA A 1 92 ? 0.200 -6.544 -22.120 1.00 98.38 92 ALA A O 1
ATOM 655 N N . ARG A 1 93 ? 1.401 -5.867 -23.882 1.00 98.69 93 ARG A N 1
ATOM 656 C CA . ARG A 1 93 ? 0.413 -4.879 -24.352 1.00 98.69 93 ARG A CA 1
ATOM 657 C C . ARG A 1 93 ? -1.000 -5.463 -24.452 1.00 98.69 93 ARG A C 1
ATOM 659 O O . ARG A 1 93 ? -1.236 -6.487 -25.082 1.00 98.69 93 ARG A O 1
ATOM 666 N N . GLY A 1 94 ? -1.967 -4.729 -23.906 1.00 98.50 94 GLY A N 1
ATOM 667 C CA . GLY A 1 94 ? -3.380 -5.108 -23.884 1.00 98.50 94 GLY A CA 1
ATOM 668 C C . GLY A 1 94 ? -3.768 -5.964 -22.679 1.00 98.50 94 GLY A C 1
ATOM 669 O O . GLY A 1 94 ? -4.959 -6.057 -22.380 1.00 98.50 94 GLY A O 1
ATOM 670 N N . ALA A 1 95 ? -2.796 -6.517 -21.947 1.00 98.50 95 ALA A N 1
ATOM 671 C CA . ALA A 1 95 ? -3.068 -7.197 -20.693 1.00 98.50 95 ALA A CA 1
ATOM 672 C C . ALA A 1 95 ? -3.676 -6.232 -19.672 1.00 98.50 95 ALA A C 1
ATOM 674 O O . ALA A 1 95 ? -3.330 -5.047 -19.607 1.00 98.50 95 ALA A O 1
ATOM 675 N N . THR A 1 96 ? -4.608 -6.759 -18.888 1.00 98.38 96 THR A N 1
ATOM 676 C CA . THR A 1 96 ? -5.377 -6.002 -17.906 1.00 98.38 96 THR A CA 1
ATOM 677 C C . THR A 1 96 ? -5.073 -6.523 -16.510 1.00 98.38 96 THR A C 1
ATOM 679 O O . THR A 1 96 ? -5.007 -7.727 -16.290 1.00 98.38 96 THR A O 1
ATOM 682 N N . GLY A 1 97 ? -4.917 -5.595 -15.580 1.00 98.56 97 GLY A N 1
ATOM 683 C CA . GLY A 1 97 ? -4.696 -5.819 -14.164 1.00 98.56 97 GLY A CA 1
ATOM 684 C C . GLY A 1 97 ? -5.473 -4.800 -13.343 1.00 98.56 97 GLY A C 1
ATOM 685 O O . GLY A 1 97 ? -6.437 -4.174 -13.820 1.00 98.56 97 GLY A O 1
ATOM 686 N N . ARG A 1 98 ? -5.079 -4.644 -12.082 1.00 98.75 98 ARG A N 1
ATOM 687 C CA . ARG A 1 98 ? -5.775 -3.797 -11.108 1.00 98.75 98 ARG A CA 1
ATOM 688 C C . ARG A 1 98 ? -4.791 -3.102 -10.191 1.00 98.75 98 ARG A C 1
ATOM 690 O O . ARG A 1 98 ? -3.799 -3.693 -9.789 1.00 98.75 98 ARG A O 1
ATOM 697 N N . VAL A 1 99 ? -5.090 -1.866 -9.818 1.00 98.88 99 VAL A N 1
ATOM 698 C CA . VAL A 1 99 ? -4.370 -1.195 -8.733 1.00 98.88 99 VAL A CA 1
ATOM 699 C C . VAL A 1 99 ? -4.680 -1.922 -7.423 1.00 98.88 99 VAL A C 1
ATOM 701 O O . VAL A 1 99 ? -5.850 -2.076 -7.074 1.00 98.88 99 VAL A O 1
ATOM 704 N N . LEU A 1 100 ? -3.644 -2.361 -6.711 1.00 98.81 100 LEU A N 1
ATOM 705 C CA . LEU A 1 100 ? -3.745 -2.897 -5.351 1.00 98.81 100 LEU A CA 1
ATOM 706 C C . LEU A 1 100 ? -3.550 -1.785 -4.319 1.00 98.81 100 LEU A C 1
ATOM 708 O O . LEU A 1 100 ? -4.261 -1.726 -3.322 1.00 98.81 100 LEU A O 1
ATOM 712 N N . GLY A 1 101 ? -2.602 -0.885 -4.563 1.00 98.19 101 GLY A N 1
ATOM 713 C CA . GLY A 1 101 ? -2.228 0.099 -3.564 1.00 98.19 101 GLY A CA 1
ATOM 714 C C . GLY A 1 101 ? -1.245 1.140 -4.058 1.00 98.19 101 GLY A C 1
ATOM 715 O O . GLY A 1 101 ? -1.061 1.331 -5.262 1.00 98.19 101 GLY A O 1
ATOM 716 N N . LYS A 1 102 ? -0.614 1.821 -3.107 1.00 96.94 102 LYS A N 1
ATOM 717 C CA . LYS A 1 102 ? 0.426 2.818 -3.348 1.00 96.94 102 LYS A CA 1
ATOM 718 C C . LYS A 1 102 ? 1.400 2.857 -2.176 1.00 96.94 102 LYS A C 1
ATOM 720 O O . LYS A 1 102 ? 0.981 2.594 -1.055 1.00 96.94 102 LYS A O 1
ATOM 725 N N . ARG A 1 103 ? 2.649 3.225 -2.454 1.00 93.75 103 ARG A N 1
ATOM 726 C CA . ARG A 1 103 ? 3.722 3.393 -1.465 1.00 93.75 103 ARG A CA 1
ATOM 727 C C . ARG A 1 103 ? 4.713 4.435 -1.957 1.00 93.75 103 ARG A C 1
ATOM 729 O O . ARG A 1 103 ? 5.187 4.307 -3.082 1.00 93.75 103 ARG A O 1
ATOM 736 N N . ASP A 1 104 ? 5.035 5.438 -1.140 1.00 89.00 104 ASP A N 1
ATOM 737 C CA . ASP A 1 104 ? 6.097 6.430 -1.411 1.00 89.00 104 ASP A CA 1
ATOM 738 C C . ASP A 1 104 ? 6.150 6.901 -2.884 1.00 89.00 104 ASP A C 1
ATOM 740 O O . ASP A 1 104 ? 7.105 6.641 -3.622 1.00 89.00 104 ASP A O 1
ATOM 744 N N . GLY A 1 105 ? 5.057 7.505 -3.367 1.00 87.88 105 GLY A N 1
ATOM 745 C CA . GLY A 1 105 ? 4.999 8.034 -4.738 1.00 87.88 105 GLY A CA 1
ATOM 746 C C . GLY A 1 105 ? 4.961 6.980 -5.855 1.00 87.88 105 GLY A C 1
ATOM 747 O O . GLY A 1 105 ? 5.182 7.321 -7.016 1.00 87.88 105 GLY A O 1
ATOM 748 N N . ARG A 1 106 ? 4.696 5.710 -5.527 1.00 96.44 106 ARG A N 1
ATOM 749 C CA . ARG A 1 106 ? 4.519 4.606 -6.481 1.00 96.44 106 ARG A CA 1
ATOM 750 C C . ARG A 1 106 ? 3.114 4.055 -6.387 1.00 96.44 106 ARG A C 1
ATOM 752 O O . ARG A 1 106 ? 2.572 3.902 -5.295 1.00 96.44 106 ARG A O 1
ATOM 759 N N . VAL A 1 107 ? 2.551 3.680 -7.528 1.00 98.62 107 VAL A N 1
ATOM 760 C CA . VAL A 1 107 ? 1.319 2.885 -7.591 1.00 98.62 107 VAL A CA 1
ATOM 761 C C . VAL A 1 107 ? 1.690 1.417 -7.741 1.00 98.62 107 VAL A C 1
ATOM 763 O O . VAL A 1 107 ? 2.492 1.077 -8.602 1.00 98.62 107 VAL A O 1
ATOM 766 N N . ILE A 1 108 ? 1.087 0.550 -6.935 1.00 98.69 108 ILE A N 1
ATOM 767 C CA . ILE A 1 108 ? 1.249 -0.904 -7.009 1.00 98.69 108 ILE A CA 1
ATOM 768 C C . ILE A 1 108 ? 0.072 -1.456 -7.810 1.00 98.69 108 ILE A C 1
ATOM 770 O O . ILE A 1 108 ? -1.088 -1.305 -7.411 1.00 98.69 108 ILE A O 1
ATOM 774 N N . ALA A 1 109 ? 0.361 -2.091 -8.942 1.00 98.75 109 ALA A N 1
ATOM 775 C 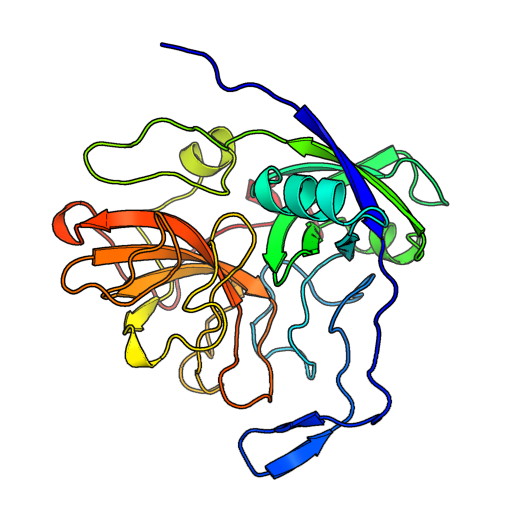CA . ALA A 1 109 ? -0.631 -2.742 -9.783 1.00 98.75 109 ALA A CA 1
ATOM 776 C C . ALA A 1 109 ? -0.338 -4.238 -9.899 1.00 98.75 109 ALA A C 1
ATOM 778 O O . ALA A 1 109 ? 0.782 -4.643 -10.193 1.00 98.75 109 ALA A O 1
ATOM 779 N N . VAL A 1 110 ? -1.367 -5.056 -9.707 1.00 98.75 110 VAL A N 1
ATOM 780 C CA . VAL A 1 110 ? -1.287 -6.509 -9.831 1.00 98.75 110 VAL A CA 1
ATOM 781 C C . VAL A 1 110 ? -1.799 -6.968 -11.190 1.00 98.75 110 VAL A C 1
ATOM 783 O O . VAL A 1 110 ? -2.795 -6.456 -11.714 1.00 98.75 110 VAL A O 1
ATOM 786 N N . PHE A 1 111 ? -1.112 -7.957 -11.745 1.00 98.62 111 PHE A N 1
ATOM 787 C CA . PHE A 1 111 ? -1.420 -8.621 -13.006 1.00 98.62 111 PHE A CA 1
ATOM 788 C C . PHE A 1 111 ? -1.171 -10.122 -12.831 1.00 98.62 111 PHE A C 1
ATOM 790 O O . PHE A 1 111 ? -0.391 -10.492 -11.952 1.00 98.62 111 PHE A O 1
ATOM 797 N N . PRO A 1 112 ? -1.756 -10.981 -13.682 1.00 97.69 112 PRO A N 1
ATOM 798 C CA . PRO A 1 112 ? -1.389 -12.391 -13.717 1.00 97.69 112 PRO A CA 1
ATOM 799 C C . PRO A 1 112 ? 0.127 -12.579 -13.887 1.00 97.69 112 PRO A C 1
ATOM 801 O O . PRO A 1 112 ? 0.781 -11.823 -14.610 1.00 97.69 112 PRO A O 1
ATOM 804 N N . GLN A 1 113 ? 0.707 -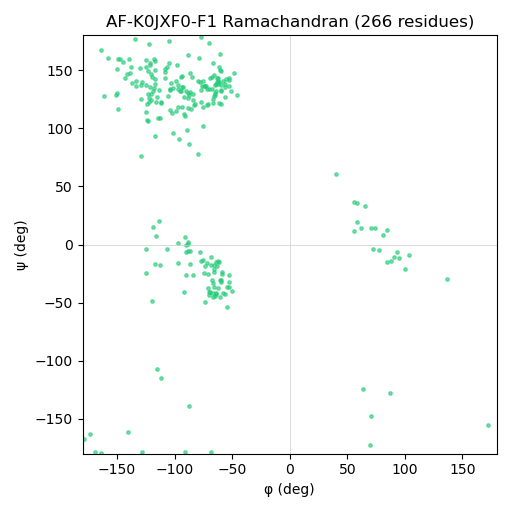13.592 -13.242 1.00 95.38 113 GLN A N 1
ATOM 805 C CA . GLN A 1 113 ? 2.168 -13.780 -13.227 1.00 95.38 113 GLN A CA 1
ATOM 806 C C . GLN A 1 113 ? 2.791 -13.984 -14.624 1.00 95.38 113 GLN A C 1
ATOM 808 O O . GLN A 1 113 ? 3.922 -13.564 -14.862 1.00 95.38 113 GLN A O 1
ATOM 813 N N . ASP A 1 114 ? 2.063 -14.576 -15.575 1.00 96.94 114 ASP A N 1
ATOM 814 C CA . ASP A 1 114 ? 2.505 -14.726 -16.971 1.00 96.94 114 ASP A CA 1
ATOM 815 C C . ASP A 1 114 ? 2.511 -13.392 -17.745 1.00 96.94 114 ASP A C 1
ATOM 817 O O . ASP A 1 114 ? 3.254 -13.220 -18.715 1.00 96.94 114 ASP A O 1
ATOM 821 N N . VAL A 1 115 ? 1.685 -12.430 -17.325 1.00 98.38 115 VAL A N 1
ATOM 822 C CA . VAL A 1 115 ? 1.729 -11.048 -17.809 1.00 98.38 115 VAL A CA 1
ATOM 823 C C . VAL A 1 115 ? 2.947 -10.350 -17.221 1.00 98.38 115 VAL A C 1
ATOM 825 O O . VAL A 1 115 ? 3.723 -9.788 -17.988 1.00 98.38 115 VAL A O 1
ATOM 828 N N . LEU A 1 116 ? 3.155 -10.435 -15.901 1.00 98.12 116 LEU A N 1
ATOM 829 C CA . LEU A 1 116 ? 4.309 -9.824 -15.228 1.00 98.12 116 LEU A CA 1
ATOM 830 C C . LEU A 1 116 ? 5.635 -10.301 -15.833 1.00 98.12 116 LEU A C 1
ATOM 832 O O . LEU A 1 116 ? 6.501 -9.484 -16.118 1.00 98.12 116 LEU A O 1
ATOM 836 N N . ALA A 1 117 ? 5.766 -11.596 -16.132 1.00 97.75 117 ALA A N 1
ATOM 837 C CA . ALA A 1 117 ? 6.963 -12.168 -16.757 1.00 97.75 117 ALA A CA 1
ATOM 838 C C . ALA A 1 117 ? 7.284 -11.610 -18.161 1.00 97.75 117 ALA A C 1
ATOM 840 O O . ALA A 1 117 ? 8.387 -11.818 -18.663 1.00 97.75 117 ALA A O 1
ATOM 841 N N . ARG A 1 118 ? 6.331 -10.924 -18.806 1.00 98.31 118 ARG A N 1
ATOM 842 C CA . ARG A 1 118 ? 6.488 -10.267 -20.115 1.00 98.31 118 ARG A CA 1
ATOM 843 C C . ARG A 1 118 ? 6.574 -8.744 -20.024 1.00 98.31 118 ARG A C 1
ATOM 845 O O . ARG A 1 118 ? 6.727 -8.092 -21.053 1.00 98.31 118 ARG A O 1
ATOM 852 N N . MET A 1 119 ? 6.420 -8.175 -18.831 1.00 98.50 119 MET A N 1
ATOM 853 C CA . MET A 1 119 ? 6.562 -6.740 -18.610 1.00 98.50 119 MET A CA 1
ATOM 854 C C . MET A 1 119 ? 8.029 -6.393 -18.394 1.00 98.50 119 MET A C 1
ATOM 856 O O . MET A 1 119 ? 8.772 -7.138 -17.755 1.00 98.50 119 MET A O 1
ATOM 860 N N . LEU A 1 120 ? 8.431 -5.231 -18.892 1.00 97.50 120 LEU A N 1
ATOM 861 C CA . LEU A 1 120 ? 9.768 -4.690 -18.691 1.00 97.50 120 LEU A CA 1
ATOM 862 C C . LEU A 1 120 ? 9.693 -3.288 -18.076 1.00 97.50 120 LEU A C 1
ATOM 864 O O . LEU A 1 120 ? 8.672 -2.606 -18.205 1.00 97.50 120 LEU A O 1
ATOM 868 N N . PRO A 1 121 ? 10.775 -2.820 -17.431 1.00 97.12 121 PRO A N 1
ATOM 869 C CA . PRO A 1 121 ? 10.938 -1.400 -17.156 1.00 97.12 121 PRO A CA 1
ATOM 870 C C . PRO A 1 121 ? 10.677 -0.550 -18.404 1.00 97.12 121 PRO A C 1
ATOM 872 O O . PRO A 1 121 ? 10.949 -0.979 -19.524 1.00 97.12 121 PRO A O 1
ATOM 875 N N . ASP A 1 122 ? 10.140 0.649 -18.190 1.00 97.75 122 ASP A N 1
ATOM 876 C CA . ASP A 1 122 ? 9.657 1.584 -19.214 1.00 97.75 122 ASP A CA 1
ATOM 877 C C . ASP A 1 122 ? 8.351 1.198 -19.931 1.00 97.75 122 ASP A C 1
ATOM 879 O O . ASP A 1 122 ? 7.802 2.021 -20.680 1.00 97.75 122 ASP A O 1
ATOM 883 N N . ASP A 1 123 ? 7.772 0.023 -19.655 1.00 98.69 123 ASP A N 1
ATOM 884 C CA . ASP A 1 123 ? 6.430 -0.272 -20.143 1.00 98.69 123 ASP A CA 1
ATOM 885 C C . ASP A 1 123 ? 5.395 0.699 -19.576 1.00 98.69 123 ASP A C 1
ATOM 887 O O . ASP A 1 123 ? 5.390 1.070 -18.402 1.00 98.69 123 ASP A O 1
ATOM 891 N N . ARG A 1 124 ? 4.479 1.132 -20.438 1.00 98.75 124 ARG A N 1
ATOM 892 C CA . ARG A 1 124 ? 3.448 2.108 -20.101 1.00 98.75 124 ARG A CA 1
ATOM 893 C C . ARG A 1 124 ? 2.174 1.400 -19.693 1.00 98.75 124 ARG A C 1
ATOM 895 O O . ARG A 1 124 ? 1.661 0.563 -20.434 1.00 98.75 124 ARG A O 1
ATOM 902 N N . VAL A 1 125 ? 1.595 1.815 -18.577 1.00 98.88 125 VAL A N 1
ATOM 903 C CA . VAL A 1 125 ? 0.332 1.290 -18.058 1.00 98.88 125 VAL A CA 1
ATOM 904 C C . VAL A 1 125 ? -0.657 2.437 -17.921 1.00 98.88 125 VAL A C 1
ATOM 906 O O . VAL A 1 125 ? -0.399 3.424 -17.240 1.00 98.88 125 VAL A O 1
ATOM 909 N N . ALA A 1 126 ? -1.805 2.327 -18.583 1.00 98.81 126 ALA A N 1
ATOM 910 C CA . ALA A 1 126 ? -2.882 3.293 -18.422 1.00 98.81 126 ALA A CA 1
ATOM 911 C C . ALA A 1 126 ? -3.784 2.872 -17.261 1.00 98.81 126 ALA A C 1
ATOM 913 O O . ALA A 1 126 ? -4.310 1.758 -17.277 1.00 98.81 126 ALA A O 1
ATOM 914 N N . ILE A 1 127 ? -4.004 3.772 -16.306 1.00 98.81 127 ILE A N 1
ATOM 915 C CA . ILE A 1 127 ? -4.910 3.561 -15.175 1.00 98.81 127 ILE A CA 1
ATOM 916 C C . ILE A 1 127 ? -6.178 4.380 -15.394 1.00 98.81 127 ILE A C 1
ATOM 918 O O . ILE A 1 127 ? -6.117 5.589 -15.631 1.00 98.81 127 ILE A O 1
ATOM 922 N N . ARG A 1 128 ? -7.340 3.730 -15.303 1.00 98.56 128 ARG A N 1
ATOM 923 C CA . ARG A 1 128 ? -8.638 4.414 -15.277 1.00 98.56 128 ARG A CA 1
ATOM 924 C C . ARG A 1 128 ? -8.976 4.769 -13.833 1.00 98.56 128 ARG A C 1
ATOM 926 O O . ARG A 1 128 ? -9.645 4.004 -13.143 1.00 98.56 128 ARG A O 1
ATOM 933 N N . ALA A 1 129 ? -8.487 5.920 -13.391 1.00 98.38 129 ALA A N 1
ATOM 934 C CA . ALA A 1 129 ? -8.595 6.356 -12.011 1.00 98.38 129 ALA A CA 1
ATOM 935 C C . ALA A 1 129 ? -10.027 6.720 -11.625 1.00 98.38 129 ALA A C 1
ATOM 937 O O . ALA A 1 129 ? -10.707 7.430 -12.372 1.00 98.38 129 ALA A O 1
ATOM 938 N N . HIS A 1 130 ? -10.477 6.239 -10.468 1.00 98.25 130 HIS A N 1
ATOM 939 C CA . HIS A 1 130 ? -11.828 6.452 -9.959 1.00 98.25 130 HIS A CA 1
ATOM 940 C C . HIS A 1 130 ? -11.890 6.191 -8.447 1.00 98.25 130 HIS A C 1
ATOM 942 O O . HIS A 1 130 ? -11.494 5.125 -7.985 1.00 98.25 130 HIS A O 1
ATOM 948 N N . GLY A 1 131 ? -12.420 7.147 -7.683 1.00 97.31 131 GLY A N 1
ATOM 949 C CA . GLY A 1 131 ? -12.696 6.978 -6.251 1.00 97.31 131 GLY A CA 1
ATOM 950 C C . GLY A 1 131 ? -12.304 8.169 -5.387 1.00 97.31 131 GLY A C 1
ATOM 951 O O . GLY A 1 131 ? -12.987 8.446 -4.405 1.00 97.31 131 GLY A O 1
ATOM 952 N N . GLN A 1 132 ? -11.280 8.936 -5.774 1.00 96.31 132 GLN A N 1
ATOM 953 C CA . GLN A 1 132 ? -10.964 10.170 -5.052 1.00 96.31 132 GLN A CA 1
ATOM 954 C C . GLN A 1 132 ? -12.106 11.185 -5.138 1.00 96.31 132 GLN A C 1
ATOM 956 O O . GLN A 1 132 ? -12.737 11.348 -6.184 1.00 96.31 132 GLN A O 1
ATOM 961 N N . GLY A 1 133 ? -12.361 11.865 -4.019 1.00 93.81 133 GLY A N 1
ATOM 962 C CA . GLY A 1 133 ? -13.505 12.765 -3.859 1.00 93.81 133 GLY A CA 1
ATOM 963 C C . GLY A 1 133 ? -14.823 12.055 -3.535 1.00 93.81 133 GLY A C 1
ATOM 964 O O . GLY A 1 133 ? -15.868 12.708 -3.545 1.00 93.81 133 GLY A O 1
ATOM 965 N N . ALA A 1 134 ? -14.800 10.743 -3.257 1.00 95.19 134 ALA A N 1
ATOM 966 C CA . ALA A 1 134 ? -15.968 10.017 -2.768 1.00 95.19 134 ALA A CA 1
ATOM 967 C C . ALA A 1 134 ? -16.563 10.710 -1.527 1.00 95.19 134 ALA A C 1
ATOM 969 O O . ALA A 1 134 ? -15.818 11.142 -0.643 1.00 95.19 134 ALA A O 1
ATOM 970 N N . PRO A 1 135 ? -17.901 10.842 -1.447 1.00 93.62 135 PRO A N 1
ATOM 971 C CA . PRO A 1 135 ? -18.533 11.481 -0.305 1.00 93.62 135 PRO A CA 1
ATOM 972 C C . PRO A 1 135 ? -18.261 10.686 0.974 1.00 93.62 135 PRO A C 1
ATOM 974 O O . PRO A 1 135 ? -18.261 9.452 0.970 1.00 93.62 135 PRO A O 1
ATOM 977 N N . ALA A 1 136 ? -18.070 11.411 2.075 1.00 93.94 136 ALA A N 1
ATOM 978 C CA . ALA A 1 136 ? -17.958 10.818 3.398 1.00 93.94 136 ALA A CA 1
ATOM 979 C C . ALA A 1 136 ? -19.227 10.027 3.766 1.00 93.94 136 ALA A C 1
ATOM 981 O O . ALA A 1 136 ? -20.342 10.368 3.358 1.00 93.94 136 ALA A O 1
ATOM 982 N N . ARG A 1 137 ? -19.049 8.978 4.570 1.00 92.88 137 ARG A N 1
ATOM 983 C CA . ARG A 1 137 ? -20.122 8.184 5.176 1.00 92.88 137 ARG A CA 1
ATOM 984 C C . ARG A 1 137 ? -20.271 8.630 6.631 1.00 92.88 137 ARG A C 1
ATOM 986 O O . ARG A 1 137 ? -19.498 8.209 7.483 1.00 92.88 137 ARG A O 1
ATOM 993 N N . GLY A 1 138 ? -21.211 9.533 6.910 1.00 92.75 138 GLY A N 1
ATOM 994 C CA . GLY A 1 138 ? -21.284 10.170 8.232 1.00 92.75 138 GLY A CA 1
ATOM 995 C C . GLY A 1 138 ? -20.026 11.001 8.506 1.00 92.75 138 GLY A C 1
ATOM 996 O O . GLY A 1 138 ? -19.684 11.863 7.695 1.00 92.75 138 GLY A O 1
ATOM 997 N N . ALA A 1 139 ? -19.323 10.733 9.612 1.00 95.12 139 ALA A N 1
ATOM 998 C CA . ALA A 1 139 ? -18.039 11.370 9.918 1.00 95.12 139 ALA A CA 1
ATOM 999 C C . ALA A 1 139 ? -16.824 10.617 9.335 1.00 95.12 139 ALA A C 1
ATOM 1001 O O . ALA A 1 139 ? -15.689 11.074 9.491 1.00 95.12 139 ALA A O 1
ATOM 1002 N N . THR A 1 140 ? -17.051 9.503 8.628 1.00 97.81 140 THR A N 1
ATOM 1003 C CA . THR A 1 140 ? -15.997 8.680 8.025 1.00 97.81 140 THR A CA 1
ATOM 1004 C C . THR A 1 140 ? -15.645 9.158 6.618 1.00 97.81 140 THR A C 1
ATOM 1006 O O . THR A 1 140 ? -16.455 9.112 5.690 1.00 97.81 140 THR A O 1
ATOM 1009 N N . THR A 1 141 ? -14.403 9.594 6.436 1.00 98.12 141 THR A N 1
ATOM 1010 C CA . THR A 1 141 ? -13.809 9.911 5.137 1.00 98.12 141 THR A CA 1
ATOM 1011 C C . THR A 1 141 ? -13.485 8.633 4.367 1.00 98.12 141 THR A C 1
ATOM 1013 O O . THR A 1 141 ? -12.926 7.691 4.925 1.00 98.12 141 THR A O 1
ATOM 1016 N N . VAL A 1 142 ? -13.805 8.630 3.071 1.00 98.00 142 VAL A N 1
ATOM 1017 C CA . VAL A 1 142 ? -13.429 7.585 2.110 1.00 98.00 142 VAL A CA 1
ATOM 1018 C C . VAL A 1 142 ? -12.287 8.109 1.244 1.00 98.00 142 VAL A C 1
ATOM 1020 O O . VAL A 1 142 ? -12.366 9.232 0.747 1.00 98.00 142 VAL A O 1
ATOM 1023 N N . LEU A 1 143 ? -11.242 7.308 1.048 1.00 97.69 143 LEU A N 1
ATOM 1024 C CA . LEU A 1 143 ? -10.081 7.659 0.227 1.00 97.69 143 LEU A CA 1
ATOM 1025 C C . LEU A 1 143 ? -9.478 6.413 -0.429 1.00 97.69 143 LEU A C 1
ATOM 1027 O O . LEU A 1 143 ? -9.706 5.302 0.029 1.00 97.69 143 LEU A O 1
ATOM 1031 N N . ASN A 1 144 ? -8.708 6.592 -1.505 1.00 98.38 144 ASN A N 1
ATOM 1032 C CA . ASN A 1 144 ? -7.867 5.552 -2.127 1.00 98.38 144 ASN A CA 1
ATOM 1033 C C . ASN A 1 144 ? -8.553 4.245 -2.575 1.00 98.38 144 ASN A C 1
ATOM 1035 O O . ASN A 1 144 ? -7.849 3.301 -2.928 1.00 98.38 144 ASN A O 1
ATOM 1039 N N . ILE A 1 145 ? -9.882 4.162 -2.613 1.00 98.75 145 ILE A N 1
ATOM 1040 C CA . ILE A 1 145 ? -10.615 2.949 -2.996 1.00 98.75 145 ILE A CA 1
ATOM 1041 C C . ILE A 1 145 ? -11.666 3.253 -4.064 1.00 98.75 145 ILE A C 1
ATOM 1043 O O . ILE A 1 145 ? -12.360 4.271 -3.999 1.00 98.75 145 ILE A O 1
ATOM 1047 N N . ASP A 1 146 ? -11.778 2.383 -5.071 1.00 98.31 146 ASP A N 1
ATOM 1048 C CA . ASP A 1 146 ? -12.879 2.451 -6.028 1.00 98.31 146 ASP A CA 1
ATOM 1049 C C . ASP A 1 146 ? -14.208 2.160 -5.298 1.00 98.31 146 ASP A C 1
ATOM 1051 O O . ASP A 1 146 ? -14.311 1.146 -4.600 1.00 98.31 146 ASP A O 1
ATOM 1055 N N . PRO A 1 147 ? -15.252 2.994 -5.459 1.00 97.06 147 PRO A N 1
ATOM 1056 C CA . PRO A 1 147 ? -16.549 2.789 -4.821 1.00 97.06 147 PRO A CA 1
ATOM 1057 C C . PRO A 1 147 ? -17.171 1.408 -5.061 1.00 97.06 147 PRO A C 1
ATOM 1059 O O . PRO A 1 147 ? -17.871 0.907 -4.184 1.00 97.06 147 PRO A O 1
ATOM 1062 N N . ALA A 1 148 ? -16.926 0.788 -6.221 1.00 96.56 148 ALA A N 1
ATOM 1063 C CA . ALA A 1 148 ? -17.416 -0.553 -6.522 1.00 96.56 148 ALA A CA 1
ATOM 1064 C C . ALA A 1 148 ? -16.687 -1.625 -5.700 1.00 96.56 148 ALA A C 1
ATOM 1066 O O . ALA A 1 148 ? -17.324 -2.564 -5.232 1.00 96.56 148 ALA A O 1
ATOM 1067 N N . VAL A 1 149 ? -15.379 -1.459 -5.466 1.00 98.31 149 VAL A N 1
ATOM 1068 C CA . VAL A 1 149 ? -14.617 -2.354 -4.582 1.00 98.31 149 VAL A CA 1
ATOM 1069 C C . VAL A 1 149 ? -15.025 -2.143 -3.130 1.00 98.31 149 VAL A C 1
ATOM 1071 O O . VAL A 1 149 ? -15.286 -3.120 -2.439 1.00 98.31 149 VAL A O 1
ATOM 1074 N N . LEU A 1 150 ? -15.188 -0.894 -2.683 1.00 98.06 150 LEU A N 1
ATOM 1075 C CA . LEU A 1 150 ? -15.662 -0.602 -1.325 1.00 98.06 150 LEU A CA 1
ATOM 1076 C C . LEU A 1 150 ? -17.058 -1.184 -1.047 1.00 98.06 150 LEU A C 1
ATOM 1078 O O . LEU A 1 150 ? -17.362 -1.525 0.088 1.00 98.06 150 LEU A O 1
ATOM 1082 N N . ALA A 1 151 ? -17.926 -1.265 -2.057 1.00 97.00 151 ALA A N 1
ATOM 1083 C CA . ALA A 1 151 ? -19.248 -1.873 -1.918 1.00 97.00 151 ALA A CA 1
ATOM 1084 C C . ALA A 1 151 ? -19.210 -3.410 -1.853 1.00 97.00 151 ALA A C 1
ATOM 1086 O O . ALA A 1 151 ? -20.140 -4.010 -1.321 1.00 97.00 151 ALA A O 1
ATOM 1087 N N . ALA A 1 152 ? -18.172 -4.037 -2.411 1.00 97.50 152 ALA A N 1
ATOM 1088 C CA . ALA A 1 152 ? -18.017 -5.490 -2.461 1.00 97.50 152 ALA A CA 1
ATOM 1089 C C . ALA A 1 152 ? -17.118 -6.051 -1.344 1.00 97.50 152 ALA A C 1
ATOM 1091 O O . ALA A 1 152 ? -17.117 -7.258 -1.113 1.00 97.50 152 ALA A O 1
ATOM 1092 N N . LEU A 1 153 ? -16.340 -5.194 -0.683 1.00 97.19 153 LEU A N 1
ATOM 1093 C CA . LEU A 1 153 ? -15.430 -5.549 0.399 1.00 97.19 153 LEU A CA 1
ATOM 1094 C C . LEU A 1 153 ? -16.161 -5.556 1.748 1.00 97.19 153 LEU A C 1
ATOM 1096 O O . LEU A 1 153 ? -16.841 -4.587 2.089 1.00 97.19 153 LEU A O 1
ATOM 1100 N N . ASP A 1 154 ? -15.986 -6.623 2.528 1.00 96.25 154 ASP A N 1
ATOM 1101 C CA . ASP A 1 154 ? -16.464 -6.669 3.910 1.00 96.25 154 ASP A CA 1
ATOM 1102 C C . ASP A 1 154 ? -15.545 -5.836 4.810 1.00 96.25 154 ASP A C 1
ATOM 1104 O O . ASP A 1 154 ? -14.451 -6.257 5.177 1.00 96.25 154 ASP A O 1
ATOM 1108 N N . VAL A 1 155 ? -15.999 -4.631 5.147 1.00 95.88 155 VAL A N 1
ATOM 1109 C CA . VAL A 1 155 ? -15.299 -3.711 6.055 1.00 95.88 155 VAL A CA 1
ATOM 1110 C C . VAL A 1 155 ? -15.678 -3.923 7.528 1.00 95.88 155 VAL A C 1
ATOM 1112 O O . VAL A 1 155 ? -15.212 -3.177 8.382 1.00 95.88 155 VAL A O 1
ATOM 1115 N N . GLY A 1 156 ? -16.527 -4.907 7.850 1.00 95.69 156 GLY A N 1
ATOM 1116 C CA . GLY A 1 156 ? -16.871 -5.274 9.231 1.00 95.69 156 GLY A CA 1
ATOM 1117 C C . GLY A 1 156 ? -15.900 -6.280 9.857 1.00 95.69 156 GLY A C 1
ATOM 1118 O O . GLY A 1 156 ? -15.857 -6.418 11.078 1.00 95.69 156 GLY A O 1
ATOM 1119 N N . SER A 1 157 ? -15.096 -6.962 9.040 1.00 97.44 157 SER A N 1
ATOM 1120 C CA . SER A 1 157 ? -14.076 -7.919 9.473 1.00 97.44 157 SER A CA 1
ATOM 1121 C C . SER A 1 157 ? -12.680 -7.396 9.149 1.00 97.44 157 SER A C 1
ATOM 1123 O O . SER A 1 157 ? -12.421 -6.972 8.025 1.00 97.44 157 SER A O 1
ATOM 1125 N N . VAL A 1 158 ? -11.754 -7.469 10.106 1.00 98.19 158 VAL A N 1
ATOM 1126 C CA . VAL A 1 158 ? -10.329 -7.156 9.893 1.00 98.19 158 VAL A CA 1
ATOM 1127 C C . VAL A 1 158 ? -9.440 -8.264 10.432 1.00 98.19 158 VAL A C 1
ATOM 1129 O O . VAL A 1 158 ? -9.792 -8.938 11.400 1.00 98.19 158 VAL A O 1
ATOM 1132 N N . ARG A 1 159 ? -8.250 -8.423 9.846 1.00 98.19 159 ARG A N 1
ATOM 1133 C CA . ARG A 1 159 ? -7.245 -9.381 10.320 1.00 98.19 159 ARG A CA 1
ATOM 1134 C C . ARG A 1 159 ? -6.750 -9.024 11.717 1.00 98.19 159 ARG A C 1
ATOM 1136 O O . ARG A 1 159 ? -6.562 -9.908 12.549 1.00 98.19 159 ARG A O 1
ATOM 1143 N N . ALA A 1 160 ? -6.502 -7.739 11.959 1.00 97.81 160 ALA A N 1
ATOM 1144 C CA . ALA A 1 160 ? -5.952 -7.256 13.217 1.00 97.81 160 ALA A CA 1
ATOM 1145 C C . ALA A 1 160 ? -6.259 -5.775 13.464 1.00 97.81 160 ALA A C 1
ATOM 1147 O O . ALA A 1 160 ? -6.533 -4.999 12.543 1.00 97.81 160 ALA A O 1
ATOM 1148 N N . ARG A 1 161 ? -6.154 -5.394 14.740 1.00 97.50 161 ARG A N 1
ATOM 1149 C CA . ARG A 1 161 ? -6.050 -4.003 15.182 1.00 97.50 161 ARG A CA 1
ATOM 1150 C C . ARG A 1 161 ? -4.607 -3.694 15.547 1.00 97.50 161 ARG A C 1
ATOM 1152 O O . ARG A 1 161 ? -3.935 -4.518 16.161 1.00 97.50 161 ARG A O 1
ATOM 1159 N N . VAL A 1 162 ? -4.153 -2.510 15.169 1.00 98.19 162 VAL A N 1
ATOM 1160 C CA . VAL A 1 162 ? -2.775 -2.057 15.324 1.00 98.19 162 VAL A CA 1
ATOM 1161 C C . VAL A 1 162 ? -2.795 -0.735 16.087 1.00 98.19 162 VAL A C 1
ATOM 1163 O O . VAL A 1 162 ? -3.297 0.257 15.557 1.00 98.19 162 VAL A O 1
ATOM 1166 N N . PRO A 1 163 ? -2.265 -0.676 17.317 1.00 98.19 163 PRO A N 1
ATOM 1167 C CA . PRO A 1 163 ? -2.175 0.578 18.053 1.00 98.19 163 PRO A CA 1
ATOM 1168 C C . PRO A 1 163 ? -1.208 1.558 17.373 1.00 98.19 163 PRO A C 1
ATOM 1170 O O . PRO A 1 163 ? -0.170 1.151 16.850 1.00 98.19 163 PRO A O 1
ATOM 1173 N N . SER A 1 164 ? -1.494 2.865 17.444 1.00 98.38 164 SER A N 1
ATOM 1174 C CA . SER A 1 164 ? -0.719 3.913 16.754 1.00 98.38 164 SER A CA 1
ATOM 1175 C C . SER A 1 164 ? 0.791 3.888 17.017 1.00 98.38 164 SER A C 1
ATOM 1177 O O . SER A 1 164 ? 1.550 4.391 16.201 1.00 98.38 164 SER A O 1
ATOM 1179 N N . HIS A 1 165 ? 1.246 3.360 18.161 1.00 97.62 165 HIS A N 1
ATOM 1180 C CA . HIS A 1 165 ? 2.675 3.307 18.498 1.00 97.62 165 HIS A CA 1
ATOM 1181 C C . HIS A 1 165 ? 3.462 2.275 17.675 1.00 97.62 165 HIS A C 1
ATOM 1183 O O . HIS A 1 165 ? 4.686 2.351 17.642 1.00 97.62 165 HIS A O 1
ATOM 1189 N N . LEU A 1 166 ? 2.775 1.336 17.014 1.00 98.00 166 LEU A N 1
ATOM 1190 C CA . LEU A 1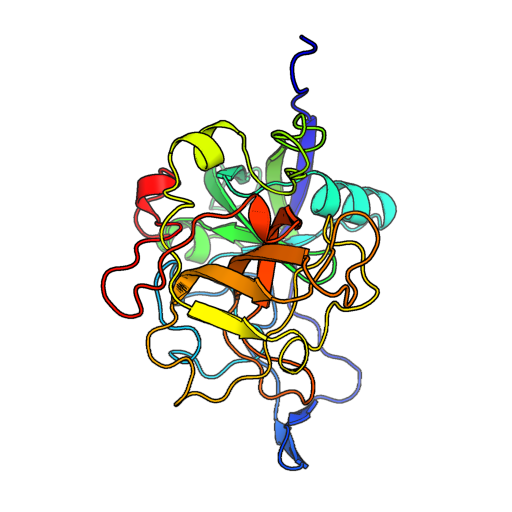 166 ? 3.378 0.407 16.055 1.00 98.00 166 LEU A CA 1
ATOM 1191 C C . LEU A 1 166 ? 3.371 0.964 14.627 1.00 98.00 166 LEU A C 1
ATOM 1193 O O . LEU A 1 166 ? 3.967 0.366 13.740 1.00 98.00 166 LEU A O 1
ATOM 1197 N N . VAL A 1 167 ? 2.729 2.105 14.373 1.00 98.25 167 VAL A N 1
ATOM 1198 C CA . VAL A 1 167 ? 2.759 2.751 13.056 1.00 98.25 167 VAL A CA 1
ATOM 1199 C C . VAL A 1 167 ? 4.023 3.605 12.952 1.00 98.25 167 VAL A C 1
ATOM 1201 O O . VAL A 1 167 ? 4.287 4.443 13.814 1.00 98.25 167 VAL A O 1
ATOM 1204 N N . GLY A 1 168 ? 4.834 3.352 11.928 1.00 96.69 168 GLY A N 1
ATOM 1205 C CA . GLY A 1 168 ? 6.138 3.978 11.725 1.00 96.69 168 GLY A CA 1
ATOM 1206 C C . GLY A 1 168 ? 6.165 4.915 10.522 1.00 96.69 168 GLY A C 1
ATOM 1207 O O . GLY A 1 168 ? 5.523 5.971 10.512 1.00 96.69 168 GLY A O 1
ATOM 1208 N N . ASN A 1 169 ? 6.964 4.548 9.519 1.00 97.75 169 ASN A N 1
ATOM 1209 C CA . ASN A 1 169 ? 7.115 5.306 8.285 1.00 97.75 169 ASN A CA 1
ATOM 1210 C C . ASN A 1 169 ? 5.756 5.546 7.594 1.00 97.75 169 ASN A C 1
ATOM 1212 O O . ASN A 1 169 ? 4.847 4.722 7.637 1.00 97.75 169 ASN A O 1
ATOM 1216 N N . GLY A 1 170 ? 5.605 6.735 7.006 1.00 96.88 170 GLY A N 1
ATOM 1217 C CA . GLY A 1 170 ? 4.334 7.239 6.477 1.00 96.88 170 GLY A CA 1
ATOM 1218 C C . GLY A 1 170 ? 3.611 8.225 7.408 1.00 96.88 170 GLY A C 1
ATOM 1219 O O . GLY A 1 170 ? 2.864 9.079 6.920 1.00 96.88 170 GLY A O 1
ATOM 1220 N N . PHE A 1 171 ? 3.893 8.243 8.719 1.00 97.06 171 PHE A N 1
ATOM 1221 C CA . PHE A 1 171 ? 3.452 9.361 9.564 1.00 97.06 171 PHE A CA 1
ATOM 1222 C C . PHE A 1 171 ? 3.999 10.706 9.056 1.00 97.06 171 PHE A C 1
ATOM 1224 O O . PHE A 1 171 ? 5.129 10.827 8.585 1.00 97.06 171 PHE A O 1
ATOM 1231 N N . GLY A 1 172 ? 3.160 11.740 9.121 1.00 96.88 172 GLY A N 1
ATOM 1232 C CA . GLY A 1 172 ? 3.428 13.065 8.565 1.00 96.88 172 GLY A CA 1
ATOM 1233 C C . GLY A 1 172 ? 3.245 13.171 7.046 1.00 96.88 172 GLY A C 1
ATOM 1234 O O . GLY A 1 172 ? 3.342 14.278 6.511 1.00 96.88 172 GLY A O 1
ATOM 1235 N N . ARG A 1 173 ? 2.952 12.070 6.339 1.00 97.12 173 ARG A N 1
ATOM 1236 C CA . ARG A 1 173 ? 2.747 12.049 4.882 1.00 97.12 173 ARG A CA 1
ATOM 1237 C C . ARG A 1 173 ? 1.259 12.099 4.509 1.00 97.12 173 ARG A C 1
ATOM 1239 O O . ARG A 1 173 ? 0.410 11.682 5.298 1.00 97.12 173 ARG A O 1
ATOM 1246 N N . PRO A 1 174 ? 0.906 12.603 3.313 1.00 95.62 174 PRO A N 1
ATOM 1247 C CA . PRO A 1 174 ? -0.473 12.591 2.841 1.00 95.62 174 PRO A CA 1
ATOM 1248 C C . PRO A 1 174 ? -0.875 11.180 2.390 1.00 95.62 174 PRO A C 1
ATOM 1250 O O . PRO A 1 174 ? -0.343 10.665 1.405 1.00 95.62 174 PRO A O 1
ATOM 1253 N N . ALA A 1 175 ? -1.883 10.590 3.038 1.00 95.81 175 ALA A N 1
ATOM 1254 C CA . ALA A 1 175 ? -2.332 9.218 2.760 1.00 95.81 175 ALA A CA 1
ATOM 1255 C C . ALA A 1 175 ? -2.866 8.997 1.335 1.00 95.81 175 ALA A C 1
ATOM 1257 O O . ALA A 1 175 ? -2.993 7.871 0.870 1.00 95.81 175 ALA A O 1
ATOM 1258 N N . HIS A 1 176 ? -3.153 10.068 0.595 1.00 95.56 176 HIS A N 1
ATOM 1259 C CA . HIS A 1 176 ? -3.518 9.969 -0.816 1.00 95.56 176 HIS A CA 1
ATOM 1260 C C . HIS A 1 176 ? -2.358 9.456 -1.684 1.00 95.56 176 HIS A C 1
ATOM 1262 O O . HIS A 1 176 ? -2.604 8.962 -2.777 1.00 95.56 176 HIS A O 1
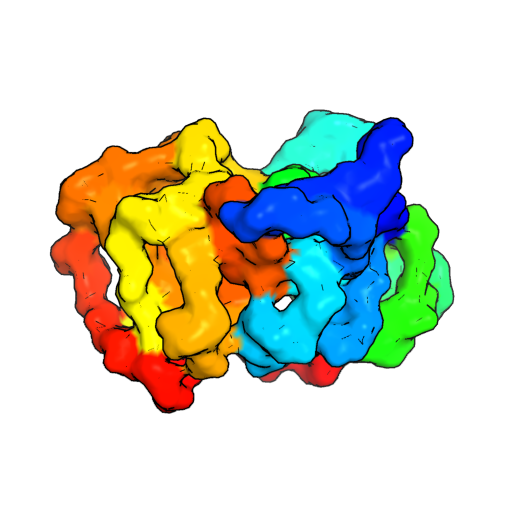ATOM 1268 N N . GLN A 1 177 ? -1.110 9.570 -1.219 1.00 95.50 177 GLN A N 1
ATOM 1269 C CA . GLN A 1 177 ? 0.101 9.200 -1.963 1.00 95.50 177 GLN A CA 1
ATOM 1270 C C . GLN A 1 177 ? 0.996 8.193 -1.222 1.00 95.50 177 GLN A C 1
ATOM 1272 O O . GLN A 1 177 ? 2.016 7.771 -1.763 1.00 95.50 177 GLN A O 1
ATOM 1277 N N . TRP A 1 178 ? 0.632 7.843 0.010 1.00 97.19 178 TRP A N 1
ATOM 1278 C CA . TRP A 1 178 ? 1.435 7.040 0.923 1.00 97.19 178 TRP A CA 1
ATOM 1279 C C . TRP A 1 178 ? 0.552 6.034 1.653 1.00 97.19 178 TRP A C 1
ATOM 1281 O O . TRP A 1 178 ? -0.609 6.309 1.959 1.00 97.19 178 TRP A O 1
ATOM 1291 N N . ASP A 1 179 ? 1.134 4.890 1.942 1.00 98.00 179 ASP A N 1
ATOM 1292 C CA . ASP A 1 179 ? 0.723 3.940 2.959 1.00 98.00 179 ASP A CA 1
ATOM 1293 C C . ASP A 1 179 ? 1.425 4.229 4.296 1.00 98.00 179 ASP A C 1
ATOM 1295 O O . ASP A 1 179 ? 2.134 5.229 4.456 1.00 98.00 179 ASP A O 1
ATOM 1299 N N . LEU A 1 180 ? 1.132 3.388 5.285 1.00 98.50 180 LEU A N 1
ATOM 1300 C CA . LEU A 1 180 ? 1.672 3.452 6.635 1.00 98.50 180 LEU A CA 1
ATOM 1301 C C . LEU A 1 180 ? 2.325 2.117 6.976 1.00 98.50 180 LEU A C 1
ATOM 1303 O O . LEU A 1 180 ? 1.648 1.089 6.981 1.00 98.50 180 LEU A O 1
ATOM 1307 N N . ASP A 1 181 ? 3.613 2.141 7.297 1.00 98.44 181 ASP A N 1
ATOM 1308 C CA . ASP A 1 181 ? 4.339 0.937 7.679 1.00 98.44 181 ASP A CA 1
ATOM 1309 C C . ASP A 1 181 ? 4.003 0.540 9.114 1.00 98.44 181 ASP A C 1
ATOM 1311 O O . ASP A 1 181 ? 4.024 1.362 10.039 1.00 98.44 181 ASP A O 1
ATOM 1315 N N . VAL A 1 182 ? 3.717 -0.745 9.303 1.00 98.25 182 VAL A N 1
ATOM 1316 C CA . VAL A 1 182 ? 3.407 -1.325 10.609 1.00 98.25 182 VAL A CA 1
ATOM 1317 C C . VAL A 1 182 ? 4.628 -2.074 11.140 1.00 98.25 182 VAL A C 1
ATOM 1319 O O . VAL A 1 182 ? 5.031 -3.099 10.602 1.00 98.25 182 VAL A O 1
ATOM 1322 N N . GLN A 1 183 ? 5.219 -1.565 12.216 1.00 96.88 183 GLN A N 1
ATOM 1323 C CA . GLN A 1 183 ? 6.445 -2.060 12.841 1.00 96.88 183 GLN A CA 1
ATOM 1324 C C . GLN A 1 183 ? 6.164 -3.278 13.725 1.00 96.88 183 GLN A C 1
ATOM 1326 O O . GLN A 1 183 ? 6.086 -3.178 14.948 1.00 96.88 183 GLN A O 1
ATOM 1331 N N . VAL A 1 184 ? 5.990 -4.433 13.093 1.00 95.62 184 VAL A N 1
ATOM 1332 C CA . VAL A 1 184 ? 5.723 -5.713 13.763 1.00 95.62 184 VAL A CA 1
ATOM 1333 C C . VAL A 1 184 ? 6.787 -6.745 13.428 1.00 95.62 184 VAL A C 1
ATOM 1335 O O . VAL A 1 184 ? 7.450 -6.669 12.389 1.00 95.62 184 VAL A O 1
ATOM 1338 N N . ASP A 1 185 ? 6.940 -7.720 14.318 1.00 92.19 185 ASP A N 1
ATOM 1339 C CA . ASP A 1 185 ? 7.742 -8.908 14.070 1.00 92.19 185 ASP A CA 1
ATOM 1340 C C . ASP A 1 185 ? 6.905 -10.012 13.418 1.00 92.19 185 ASP A C 1
ATOM 1342 O O . ASP A 1 185 ? 5.671 -10.031 13.465 1.00 92.19 185 ASP A O 1
ATOM 1346 N N . ARG A 1 186 ? 7.601 -10.991 12.832 1.00 92.69 186 ARG A N 1
ATOM 1347 C CA . ARG A 1 186 ? 6.975 -12.137 12.161 1.00 92.69 186 ARG A CA 1
ATOM 1348 C C . ARG A 1 186 ? 5.995 -12.889 13.056 1.00 92.69 186 ARG A C 1
ATOM 1350 O O . ARG A 1 186 ? 4.990 -13.377 12.557 1.00 92.69 186 ARG A O 1
ATOM 1357 N N . ALA A 1 187 ? 6.292 -13.009 14.349 1.00 91.19 187 ALA A N 1
ATOM 1358 C CA . ALA A 1 187 ? 5.443 -13.726 15.297 1.00 91.19 187 ALA A CA 1
ATOM 1359 C C . 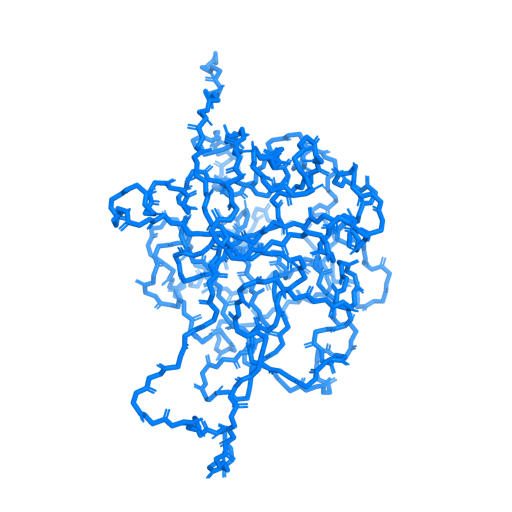ALA A 1 187 ? 4.075 -13.047 15.493 1.00 91.19 187 ALA A C 1
ATOM 1361 O O . ALA A 1 187 ? 3.066 -13.743 15.593 1.00 91.19 187 ALA A O 1
ATOM 1362 N N . ASP A 1 188 ? 4.032 -11.713 15.476 1.00 89.44 188 ASP A N 1
ATOM 1363 C CA . ASP A 1 188 ? 2.816 -10.933 15.744 1.00 89.44 188 ASP A CA 1
ATOM 1364 C C . ASP A 1 188 ? 1.933 -10.769 14.501 1.00 89.44 188 ASP A C 1
ATOM 1366 O O . ASP A 1 188 ? 0.712 -10.640 14.599 1.00 89.44 188 ASP A O 1
ATOM 1370 N N . ALA A 1 189 ? 2.545 -10.821 13.318 1.00 88.62 189 ALA A N 1
ATOM 1371 C CA . ALA A 1 189 ? 1.872 -10.688 12.028 1.00 88.62 189 ALA A CA 1
ATOM 1372 C C . ALA A 1 189 ? 1.903 -11.982 11.196 1.00 88.62 189 ALA A C 1
ATOM 1374 O O . ALA A 1 189 ? 1.662 -11.964 9.990 1.00 88.62 189 ALA A O 1
ATOM 1375 N N . ALA A 1 190 ? 2.136 -13.129 11.842 1.00 74.81 190 ALA A N 1
ATOM 1376 C CA . ALA A 1 190 ? 2.223 -14.437 11.194 1.00 74.81 190 ALA A CA 1
ATOM 1377 C C . ALA A 1 190 ? 1.019 -14.803 10.295 1.00 74.81 190 ALA A C 1
ATOM 1379 O O . ALA A 1 190 ? 1.249 -15.429 9.260 1.00 74.81 190 ALA A O 1
ATOM 1380 N N . PRO A 1 191 ? -0.248 -14.444 10.612 1.00 89.38 191 PRO A N 1
ATOM 1381 C CA . PRO A 1 191 ? -1.361 -14.732 9.711 1.00 89.38 191 PRO A CA 1
ATOM 1382 C C . PRO A 1 191 ? -1.638 -13.616 8.692 1.00 89.38 191 PRO A C 1
ATOM 1384 O O . PRO A 1 191 ? -2.582 -13.754 7.915 1.00 89.38 191 PRO A O 1
ATOM 1387 N N . TRP A 1 192 ? -0.887 -12.508 8.705 1.00 97.50 192 TRP A N 1
ATOM 1388 C CA . TRP A 1 192 ? -1.169 -11.359 7.845 1.00 97.50 192 TRP A CA 1
ATOM 1389 C C . TRP A 1 192 ? -0.739 -11.632 6.413 1.00 97.50 192 TRP A C 1
ATOM 1391 O O . TRP A 1 192 ? 0.354 -12.137 6.142 1.00 97.50 192 TRP A O 1
ATOM 1401 N N . ARG A 1 193 ? -1.605 -11.242 5.488 1.00 98.00 193 ARG A N 1
ATOM 1402 C CA . ARG A 1 193 ? -1.454 -11.448 4.055 1.00 98.00 193 ARG A CA 1
ATOM 1403 C C . ARG A 1 193 ? -1.550 -10.133 3.309 1.00 98.00 193 ARG A C 1
ATOM 1405 O O . ARG A 1 193 ? -2.240 -9.204 3.728 1.00 98.00 193 ARG A O 1
ATOM 1412 N N . LEU A 1 194 ? -0.901 -10.078 2.155 1.00 98.50 194 LEU A N 1
ATOM 1413 C CA . LEU A 1 194 ? -1.122 -9.022 1.177 1.00 98.50 194 LEU A CA 1
ATOM 1414 C C . LEU A 1 194 ? -2.611 -8.995 0.804 1.00 98.50 194 LEU A C 1
ATOM 1416 O O . LEU A 1 194 ? -3.175 -10.019 0.423 1.00 98.50 194 LEU A O 1
ATOM 1420 N N . GLY A 1 195 ? -3.238 -7.828 0.922 1.00 98.56 195 GLY A N 1
ATOM 1421 C CA . GLY A 1 195 ? -4.671 -7.627 0.728 1.00 98.56 195 GLY A CA 1
ATOM 1422 C C . GLY A 1 195 ? -5.518 -7.681 2.002 1.00 98.56 195 GLY A C 1
ATOM 1423 O O . GLY A 1 195 ? -6.675 -7.266 1.946 1.00 98.56 195 GLY A O 1
ATOM 1424 N N . ASP A 1 196 ? -4.989 -8.130 3.144 1.00 98.69 196 ASP A N 1
ATOM 1425 C CA . ASP A 1 196 ? -5.736 -8.111 4.408 1.00 98.69 196 ASP A CA 1
ATOM 1426 C C . ASP A 1 196 ? -6.118 -6.683 4.826 1.00 98.69 196 ASP A C 1
ATOM 1428 O O . ASP A 1 196 ? -5.428 -5.710 4.507 1.00 98.69 196 ASP A O 1
ATOM 1432 N N . LEU A 1 197 ? -7.210 -6.569 5.584 1.00 98.81 197 LEU A N 1
ATOM 1433 C CA . LEU A 1 197 ? -7.604 -5.331 6.242 1.00 98.81 197 LEU A CA 1
ATOM 1434 C C . LEU A 1 197 ? -7.050 -5.256 7.658 1.00 98.81 197 LEU A C 1
ATOM 1436 O O . LEU A 1 197 ? -7.162 -6.205 8.437 1.00 98.81 197 LEU A O 1
ATOM 1440 N N . LEU A 1 198 ? -6.522 -4.086 7.998 1.00 98.69 198 LEU A N 1
ATOM 1441 C CA . LEU A 1 198 ? -6.086 -3.714 9.336 1.00 98.69 198 LEU A CA 1
ATOM 1442 C C . LEU A 1 198 ? -6.857 -2.481 9.807 1.00 98.69 198 LEU A C 1
ATOM 1444 O O . LEU A 1 198 ? -7.158 -1.579 9.021 1.00 98.69 198 LEU A O 1
ATOM 1448 N N . CYS A 1 199 ? -7.120 -2.413 11.108 1.00 98.44 199 CYS A N 1
ATOM 1449 C CA . CYS A 1 199 ? -7.587 -1.199 11.773 1.00 98.44 199 CYS A CA 1
ATOM 1450 C C . CYS A 1 199 ? -6.435 -0.574 12.557 1.00 98.44 199 CYS A C 1
ATOM 1452 O O . CYS A 1 199 ? -5.936 -1.171 13.505 1.00 98.44 199 CYS A O 1
ATOM 1454 N N . LEU A 1 200 ? -6.020 0.626 12.169 1.00 98.69 200 LEU A N 1
ATOM 1455 C CA . LEU A 1 200 ? -5.008 1.412 12.860 1.00 98.69 200 LEU A CA 1
ATOM 1456 C C . LEU A 1 200 ? -5.707 2.307 13.888 1.00 98.69 200 LEU A C 1
ATOM 1458 O O . LEU A 1 200 ? -6.438 3.237 13.525 1.00 98.69 200 LEU A O 1
ATOM 1462 N N . ASP A 1 201 ? -5.503 1.998 15.163 1.00 98.62 201 ASP A N 1
ATOM 1463 C CA . ASP A 1 201 ? -6.114 2.703 16.284 1.00 98.62 201 ASP A CA 1
ATOM 1464 C C . ASP A 1 201 ? -5.370 4.002 16.575 1.00 98.62 201 ASP A C 1
ATOM 1466 O O . ASP A 1 201 ? -4.141 4.048 16.548 1.00 98.62 201 ASP A O 1
ATOM 1470 N N . ASP A 1 202 ? -6.124 5.050 16.892 1.00 98.69 202 ASP A N 1
ATOM 1471 C CA . ASP A 1 202 ? -5.652 6.408 17.151 1.00 98.69 202 ASP A CA 1
ATOM 1472 C C . ASP A 1 202 ? -4.883 7.039 15.980 1.00 98.69 202 ASP A C 1
ATOM 1474 O O . ASP A 1 202 ? -3.934 7.798 16.185 1.00 98.69 202 ASP A O 1
ATOM 1478 N N . VAL A 1 203 ? -5.289 6.753 14.739 1.00 98.69 203 VAL A N 1
ATOM 1479 C CA . VAL A 1 203 ? -4.675 7.300 13.517 1.00 98.69 203 VAL A CA 1
ATOM 1480 C C . VAL A 1 203 ? -5.705 8.093 12.701 1.00 98.69 203 VAL A C 1
ATOM 1482 O O . VAL A 1 203 ? -6.745 7.557 12.322 1.00 98.69 203 VAL A O 1
ATOM 1485 N N . ASP A 1 204 ? -5.404 9.363 12.396 1.00 98.56 204 ASP A N 1
ATOM 1486 C CA . ASP A 1 204 ? -6.173 10.237 11.489 1.00 98.56 204 ASP A CA 1
ATOM 1487 C C . ASP A 1 204 ? -5.349 10.507 10.222 1.00 98.56 204 ASP A C 1
ATOM 1489 O O . ASP A 1 204 ? -4.227 11.014 10.292 1.00 98.56 204 ASP A O 1
ATOM 1493 N N . VAL A 1 205 ? -5.907 10.169 9.059 1.00 98.25 205 VAL A N 1
ATOM 1494 C CA . VAL A 1 205 ? -5.242 10.288 7.748 1.00 98.25 205 VAL A CA 1
ATOM 1495 C C . VAL A 1 205 ? -5.916 11.276 6.800 1.00 98.25 205 VAL A C 1
ATOM 1497 O O . VAL A 1 205 ? -5.548 11.360 5.629 1.00 98.25 205 VAL A O 1
ATOM 1500 N N . ARG A 1 206 ? -6.913 12.038 7.263 1.00 96.31 206 ARG A N 1
ATOM 1501 C CA . ARG A 1 206 ? -7.690 12.927 6.376 1.00 96.31 206 ARG A CA 1
ATOM 1502 C C . ARG A 1 206 ? -6.870 14.072 5.787 1.00 96.31 206 ARG A C 1
ATOM 1504 O O . ARG A 1 206 ? -7.236 14.605 4.744 1.00 96.31 206 ARG A O 1
ATOM 1511 N N . HIS A 1 207 ? -5.786 14.446 6.458 1.00 90.75 207 HIS A N 1
ATOM 1512 C CA . HIS A 1 207 ? -4.837 15.455 5.999 1.00 90.75 207 HIS A CA 1
ATOM 1513 C C . HIS A 1 207 ? -3.481 14.781 5.752 1.00 90.75 207 HIS A C 1
ATOM 1515 O O . HIS A 1 207 ? -3.331 14.002 4.811 1.00 90.75 207 HIS A O 1
ATOM 1521 N N . ASN A 1 208 ? -2.517 15.027 6.635 1.00 94.56 208 ASN A N 1
ATOM 1522 C CA . ASN A 1 208 ? -1.346 14.179 6.777 1.00 94.56 208 ASN A CA 1
ATOM 1523 C C . ASN A 1 208 ? -1.621 13.151 7.872 1.00 94.56 208 ASN A C 1
ATOM 1525 O O . ASN A 1 208 ? -2.294 13.469 8.853 1.00 94.56 208 ASN A O 1
ATOM 1529 N N . ALA A 1 209 ? -1.089 11.945 7.700 1.00 97.56 209 ALA A N 1
ATOM 1530 C CA . ALA A 1 209 ? -1.208 10.888 8.685 1.00 97.56 209 ALA A CA 1
ATOM 1531 C C . ALA A 1 209 ? -0.592 11.324 10.016 1.00 97.56 209 ALA A C 1
ATOM 1533 O O . ALA A 1 209 ? 0.535 11.822 10.062 1.00 97.56 209 ALA A O 1
ATOM 1534 N N . GLY A 1 210 ? -1.317 11.115 11.105 1.00 98.06 210 GLY A N 1
ATOM 1535 C CA . GLY A 1 210 ? -0.835 11.424 12.442 1.00 98.06 210 GLY A CA 1
ATOM 1536 C C . GLY A 1 210 ? -1.664 10.748 13.518 1.00 98.06 210 GLY A C 1
ATOM 1537 O O . GLY A 1 210 ? -2.755 10.234 13.259 1.00 98.06 210 GLY A O 1
ATOM 1538 N N . ARG A 1 211 ? -1.137 10.763 14.743 1.00 98.12 211 ARG A N 1
ATOM 1539 C CA . ARG A 1 211 ? -1.854 10.236 15.899 1.00 98.12 211 ARG A CA 1
ATOM 1540 C C . ARG A 1 211 ? -3.004 11.162 16.284 1.00 98.12 211 ARG A C 1
ATOM 1542 O O . ARG A 1 211 ? -2.811 12.370 16.439 1.00 98.12 211 ARG A O 1
ATOM 1549 N N . ARG A 1 212 ? -4.175 10.583 16.526 1.00 98.12 212 ARG A N 1
ATOM 1550 C CA . ARG A 1 212 ? -5.326 11.268 17.106 1.00 98.12 212 ARG A CA 1
ATOM 1551 C C . ARG A 1 212 ? -6.165 10.293 17.919 1.00 98.12 212 ARG A C 1
ATOM 1553 O O . ARG A 1 212 ? -6.745 9.373 17.366 1.00 98.12 212 ARG A O 1
ATOM 1560 N N . GLU A 1 213 ? -6.262 10.536 19.219 1.00 98.50 213 GLU A N 1
ATOM 1561 C CA . GLU A 1 213 ? -7.025 9.668 20.120 1.00 98.50 213 GLU A CA 1
ATOM 1562 C C . GLU A 1 213 ? -8.504 9.574 19.731 1.00 98.50 213 GLU A C 1
ATOM 1564 O O . GLU A 1 213 ? -9.137 10.577 19.378 1.00 98.50 213 GLU A O 1
ATOM 1569 N N . GLY A 1 214 ? -9.047 8.357 19.795 1.00 98.25 214 GLY A N 1
ATOM 1570 C CA . GLY A 1 214 ? -10.441 8.066 19.463 1.00 98.25 214 GLY A CA 1
ATOM 1571 C C . GLY A 1 214 ? -10.740 8.099 17.964 1.00 98.25 214 GLY A C 1
ATOM 1572 O O . GLY A 1 214 ? -11.909 8.166 17.582 1.00 98.25 214 GLY A O 1
ATOM 1573 N N . TRP A 1 215 ? -9.710 8.082 17.116 1.00 98.44 215 TRP A N 1
ATOM 1574 C CA . TRP A 1 215 ? -9.832 7.939 15.664 1.00 98.44 215 TRP A CA 1
ATOM 1575 C C . TRP A 1 215 ? -9.392 6.554 15.221 1.00 98.44 215 TRP A C 1
ATOM 1577 O O . TRP A 1 215 ? -8.582 5.907 15.877 1.00 98.44 215 TRP A O 1
ATOM 1587 N N . LEU A 1 216 ? -9.942 6.103 14.102 1.00 98.50 216 LEU A N 1
ATOM 1588 C CA . LEU A 1 216 ? -9.605 4.827 13.500 1.00 98.50 216 LEU A CA 1
ATOM 1589 C C . LEU A 1 216 ? -9.383 5.018 12.004 1.00 98.50 216 LEU A C 1
ATOM 1591 O O . LEU A 1 216 ? -10.163 5.693 11.323 1.00 98.50 216 LEU A O 1
ATOM 1595 N N . THR A 1 217 ? -8.328 4.386 11.498 1.00 98.81 217 THR A N 1
ATOM 1596 C CA . THR A 1 217 ? -8.054 4.273 10.067 1.00 98.81 217 THR A CA 1
ATOM 1597 C C . THR A 1 217 ? -8.107 2.809 9.656 1.00 98.81 217 THR A C 1
ATOM 1599 O O . THR A 1 217 ? -7.356 1.992 10.175 1.00 98.81 217 THR A O 1
ATOM 1602 N N . MET A 1 218 ? -8.969 2.466 8.703 1.00 98.75 218 MET A N 1
ATOM 1603 C CA . MET A 1 218 ? -8.966 1.145 8.077 1.00 98.75 218 MET A CA 1
ATOM 1604 C C . MET A 1 218 ? -8.057 1.170 6.856 1.00 98.75 218 MET A C 1
ATOM 1606 O O . MET A 1 218 ? -8.171 2.071 6.018 1.00 98.75 218 MET A O 1
ATOM 1610 N N . ALA A 1 219 ? -7.176 0.184 6.743 1.00 98.81 219 ALA A N 1
ATOM 1611 C CA . ALA A 1 219 ? -6.151 0.129 5.715 1.00 98.81 219 ALA A CA 1
ATOM 1612 C C . ALA A 1 219 ? -6.003 -1.280 5.132 1.00 98.81 219 ALA A C 1
ATOM 1614 O O . ALA A 1 219 ? -6.285 -2.271 5.799 1.00 98.81 219 ALA A O 1
ATO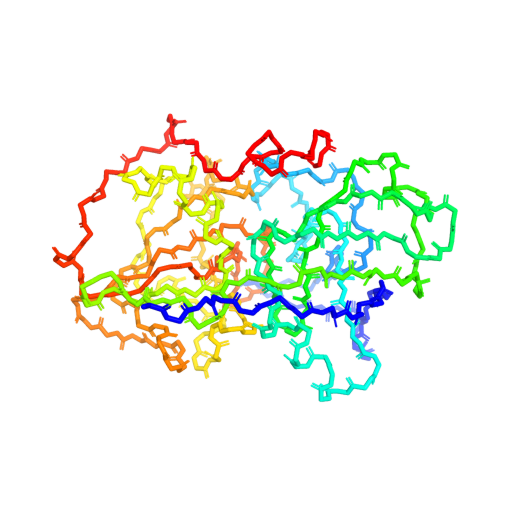M 1615 N N . VAL A 1 220 ? -5.559 -1.351 3.880 1.00 98.88 220 VAL A N 1
ATOM 1616 C CA . VAL A 1 220 ? -5.286 -2.597 3.149 1.00 98.88 220 VAL A CA 1
ATOM 1617 C C . VAL A 1 220 ? -3.785 -2.837 3.151 1.00 98.88 220 VAL A C 1
ATOM 1619 O O . VAL A 1 220 ? -3.031 -1.914 2.855 1.00 98.88 220 VAL A O 1
ATOM 1622 N N . VAL A 1 221 ? -3.341 -4.057 3.430 1.00 98.81 221 VAL A N 1
ATOM 1623 C CA . VAL A 1 221 ? -1.923 -4.422 3.338 1.00 98.81 221 VAL A CA 1
ATOM 1624 C C . VAL A 1 221 ? -1.498 -4.509 1.868 1.00 98.81 221 VAL A C 1
ATOM 1626 O O . VAL A 1 221 ? -2.048 -5.308 1.112 1.00 98.81 221 VAL A O 1
ATOM 1629 N N . VAL A 1 222 ? -0.526 -3.701 1.444 1.00 98.69 222 VAL A N 1
ATOM 1630 C CA . VAL A 1 222 ? -0.154 -3.534 0.023 1.00 98.69 222 VAL A CA 1
ATOM 1631 C C . VAL A 1 222 ? 1.270 -3.980 -0.305 1.00 98.69 222 VAL A C 1
ATOM 1633 O O . VAL A 1 222 ? 1.563 -4.224 -1.476 1.00 98.69 222 VAL A O 1
ATOM 1636 N N . HIS A 1 223 ? 2.134 -4.142 0.698 1.00 98.38 223 HIS A N 1
ATOM 1637 C CA . HIS A 1 223 ? 3.456 -4.745 0.535 1.00 98.38 223 HIS A CA 1
ATOM 1638 C C . HIS A 1 223 ? 3.901 -5.519 1.783 1.00 98.38 223 HIS A C 1
ATOM 1640 O O . HIS A 1 223 ? 3.391 -5.316 2.887 1.00 98.38 223 HIS A O 1
ATOM 1646 N N . ALA A 1 224 ? 4.856 -6.422 1.575 1.00 97.50 224 ALA A N 1
ATOM 1647 C CA . ALA A 1 224 ? 5.481 -7.270 2.577 1.00 97.50 224 ALA A CA 1
ATOM 1648 C C . ALA A 1 224 ? 6.388 -6.465 3.518 1.00 97.50 224 ALA A C 1
ATOM 1650 O O . ALA A 1 224 ? 6.611 -5.267 3.326 1.00 97.50 224 ALA A O 1
ATOM 1651 N N . ALA A 1 225 ? 6.902 -7.132 4.546 1.00 96.56 225 ALA A N 1
ATOM 1652 C CA . ALA A 1 225 ? 7.731 -6.521 5.569 1.00 96.56 225 ALA A CA 1
ATOM 1653 C C . ALA A 1 225 ? 9.029 -5.896 5.023 1.00 96.56 225 ALA A C 1
ATOM 1655 O O . ALA A 1 225 ? 9.478 -6.174 3.909 1.00 96.56 225 ALA A O 1
ATOM 1656 N N . SER A 1 226 ? 9.636 -5.047 5.851 1.00 96.06 226 SER A N 1
ATOM 1657 C CA . SER A 1 226 ? 10.948 -4.451 5.623 1.00 96.06 226 SER A CA 1
ATOM 1658 C C . SER A 1 226 ? 11.838 -4.672 6.850 1.00 96.06 226 SER A C 1
ATOM 1660 O O . SER A 1 226 ? 11.360 -4.516 7.981 1.00 96.06 226 SER A O 1
ATOM 1662 N N . PRO A 1 227 ? 13.132 -4.988 6.661 1.00 95.94 227 PRO A N 1
ATOM 1663 C CA . PRO A 1 227 ? 14.095 -5.041 7.757 1.00 95.94 227 PRO A CA 1
ATOM 1664 C C . PRO A 1 227 ? 14.412 -3.666 8.368 1.00 95.94 227 PRO A C 1
ATOM 1666 O O . PRO A 1 227 ? 14.951 -3.612 9.475 1.00 95.94 227 PRO A O 1
ATOM 1669 N N . LEU A 1 228 ? 14.110 -2.559 7.671 1.00 95.75 228 LEU A N 1
ATOM 1670 C CA . LEU A 1 228 ? 14.481 -1.213 8.112 1.00 95.75 228 LEU A CA 1
ATOM 1671 C C . LEU A 1 228 ? 13.847 -0.841 9.466 1.00 95.75 228 LEU A C 1
ATOM 1673 O O . LEU A 1 228 ? 12.662 -1.104 9.697 1.00 95.75 228 LEU A O 1
ATOM 1677 N N . PRO A 1 229 ? 14.592 -0.158 10.355 1.00 95.88 229 PRO A N 1
ATOM 1678 C CA . PRO A 1 229 ? 14.023 0.390 11.581 1.00 95.88 229 PRO A CA 1
ATOM 1679 C C . PRO A 1 229 ? 12.986 1.467 11.243 1.00 95.88 229 PRO A C 1
ATOM 1681 O O . PRO A 1 229 ? 13.262 2.363 10.448 1.00 95.88 229 PRO A O 1
ATOM 1684 N N . GLY A 1 230 ? 11.800 1.406 11.851 1.00 96.06 230 GLY A N 1
ATOM 1685 C CA . GLY A 1 230 ? 10.690 2.294 11.485 1.00 96.06 230 GLY A CA 1
ATOM 1686 C C . GLY A 1 230 ? 9.733 1.718 10.438 1.00 96.06 230 GLY A C 1
ATOM 1687 O O . GLY A 1 230 ? 8.709 2.347 10.175 1.00 96.06 230 GLY A O 1
ATOM 1688 N N . HIS A 1 231 ? 10.035 0.550 9.860 1.00 97.50 231 HIS A N 1
ATOM 1689 C CA . HIS A 1 231 ? 9.295 -0.034 8.739 1.00 97.50 231 HIS A CA 1
ATOM 1690 C C . HIS A 1 231 ? 8.743 -1.441 9.042 1.00 97.50 231 HIS A C 1
ATOM 1692 O O . HIS A 1 231 ? 9.036 -2.050 10.074 1.00 97.50 231 HIS A O 1
ATOM 1698 N N . GLY A 1 232 ? 7.925 -1.957 8.123 1.00 97.12 232 GLY A N 1
ATOM 1699 C CA . GLY A 1 232 ? 7.291 -3.274 8.182 1.00 97.12 232 GLY A CA 1
ATOM 1700 C C . GLY A 1 232 ? 6.274 -3.440 7.046 1.00 97.12 232 GLY A C 1
ATOM 1701 O O . GLY A 1 232 ? 6.443 -2.796 6.013 1.00 97.12 232 GLY A O 1
ATOM 1702 N N . PRO A 1 233 ? 5.253 -4.310 7.172 1.00 98.00 233 PRO A N 1
ATOM 1703 C CA . PRO A 1 233 ? 4.201 -4.414 6.163 1.00 98.00 233 PRO A CA 1
ATOM 1704 C C . PRO A 1 233 ? 3.456 -3.083 5.993 1.00 98.00 233 PRO A C 1
ATOM 1706 O O . PRO A 1 233 ? 3.053 -2.468 6.985 1.00 98.00 233 PRO A O 1
ATOM 1709 N N . GLY A 1 234 ? 3.263 -2.655 4.747 1.00 98.25 234 GLY A N 1
ATOM 1710 C CA . GLY A 1 234 ? 2.644 -1.368 4.428 1.00 98.25 234 GLY A CA 1
ATOM 1711 C C . GLY A 1 234 ? 1.135 -1.465 4.340 1.00 98.25 234 GLY A C 1
ATOM 1712 O O . GLY A 1 234 ? 0.602 -2.317 3.625 1.00 98.25 234 GLY A O 1
ATOM 1713 N N . ALA A 1 235 ? 0.439 -0.581 5.047 1.00 98.56 235 ALA A N 1
ATOM 1714 C CA . ALA A 1 235 ? -1.012 -0.521 5.111 1.00 98.56 235 ALA A CA 1
ATOM 1715 C C . ALA A 1 235 ? -1.528 0.781 4.470 1.00 98.56 235 ALA A C 1
ATOM 1717 O O . ALA A 1 235 ? -1.378 1.871 5.025 1.00 98.56 235 ALA A O 1
ATOM 1718 N N . MET A 1 236 ? -2.163 0.685 3.299 1.00 98.69 236 MET A N 1
ATOM 1719 C CA . MET A 1 236 ? -2.732 1.829 2.584 1.00 98.69 236 MET A CA 1
ATOM 1720 C C . MET A 1 236 ? -4.134 2.171 3.118 1.00 98.69 236 MET A C 1
ATOM 1722 O O . MET A 1 236 ? -5.045 1.348 2.989 1.00 98.69 236 MET A O 1
ATOM 1726 N N . PRO A 1 237 ? -4.364 3.387 3.646 1.00 98.62 237 PRO A N 1
ATOM 1727 C CA . PRO A 1 237 ? -5.665 3.781 4.180 1.00 98.62 237 PRO A CA 1
ATOM 1728 C C . PRO A 1 237 ? -6.778 3.823 3.131 1.00 98.62 237 PRO A C 1
ATOM 1730 O O . PRO A 1 237 ? -6.574 4.373 2.047 1.00 98.62 237 PRO A O 1
ATOM 1733 N N . ILE A 1 238 ? -7.965 3.323 3.489 1.00 98.69 238 ILE A N 1
ATOM 1734 C CA . ILE A 1 238 ? -9.180 3.348 2.653 1.00 98.69 238 ILE A CA 1
ATOM 1735 C C . ILE A 1 238 ? -10.391 4.009 3.332 1.00 98.69 238 ILE A C 1
ATOM 1737 O O . ILE A 1 238 ? -11.270 4.538 2.645 1.00 98.69 238 ILE A O 1
ATOM 1741 N N . LEU A 1 239 ? -10.430 4.031 4.669 1.00 98.62 239 LEU A N 1
ATOM 1742 C CA . LEU A 1 239 ? -11.449 4.715 5.475 1.00 98.62 239 LEU A CA 1
ATOM 1743 C C . LEU A 1 239 ? -10.803 5.356 6.705 1.00 98.62 239 LEU A C 1
ATOM 1745 O O . LEU A 1 239 ? -9.868 4.795 7.272 1.00 98.62 239 LEU A O 1
ATOM 1749 N N . CYS A 1 240 ? -11.321 6.501 7.147 1.00 98.62 240 CYS A N 1
ATOM 1750 C CA . CYS A 1 240 ? -10.842 7.181 8.351 1.00 98.62 240 CYS A CA 1
ATOM 1751 C C . CYS A 1 240 ? -11.957 7.978 9.027 1.00 98.62 240 CYS A C 1
ATOM 1753 O O . CYS A 1 240 ? -12.604 8.799 8.378 1.00 98.62 240 CYS A O 1
ATOM 1755 N N . GLY A 1 241 ? -12.141 7.815 10.334 1.00 98.38 241 GLY A N 1
ATOM 1756 C CA . GLY A 1 241 ? -13.205 8.489 11.082 1.00 98.38 241 GLY A CA 1
ATOM 1757 C C . GLY A 1 241 ? -13.048 8.357 12.599 1.00 98.38 241 GLY A C 1
ATOM 1758 O O . GLY A 1 241 ? -12.082 7.748 13.065 1.00 98.38 241 GLY A O 1
ATOM 1759 N N . PRO A 1 242 ? -13.987 8.909 13.386 1.00 98.38 242 PRO A N 1
ATOM 1760 C CA . PRO A 1 242 ? -14.096 8.599 14.808 1.00 98.38 242 PRO A CA 1
ATOM 1761 C C . PRO A 1 242 ? -14.253 7.090 15.010 1.00 98.38 242 PRO A C 1
ATOM 1763 O O . PRO A 1 242 ? -15.020 6.454 14.294 1.00 98.38 242 PRO A O 1
ATOM 1766 N N . ALA A 1 243 ? -13.581 6.514 16.005 1.00 97.81 243 ALA A N 1
ATOM 1767 C CA . ALA A 1 243 ? -13.633 5.075 16.271 1.00 97.81 243 ALA A CA 1
ATOM 1768 C C . ALA A 1 243 ? -15.062 4.568 16.549 1.00 97.81 243 ALA A C 1
ATOM 1770 O O . ALA A 1 243 ? -15.366 3.414 16.280 1.00 97.81 243 ALA A O 1
ATOM 1771 N N . THR A 1 244 ? -15.956 5.438 17.029 1.00 97.25 244 THR A N 1
ATOM 1772 C CA . THR A 1 244 ? -17.379 5.140 17.263 1.00 97.25 244 THR A CA 1
ATOM 1773 C C . THR A 1 244 ? -18.181 4.860 15.992 1.00 97.25 244 THR A C 1
ATOM 1775 O O . THR A 1 244 ? -19.270 4.304 16.089 1.00 97.25 244 THR A O 1
ATOM 1778 N N . ASP A 1 245 ? -17.671 5.246 14.819 1.00 96.69 245 ASP A N 1
ATOM 1779 C CA . ASP A 1 245 ? -18.319 4.999 13.525 1.00 96.69 245 ASP A CA 1
ATOM 1780 C C . ASP A 1 245 ? -17.942 3.621 12.941 1.00 96.69 245 ASP A C 1
ATOM 1782 O O . ASP A 1 245 ? -18.478 3.225 11.905 1.00 96.69 245 ASP A O 1
ATOM 1786 N N . PHE A 1 246 ? -17.027 2.891 13.588 1.00 95.81 246 PHE A N 1
ATOM 1787 C CA . PHE A 1 246 ? -16.523 1.596 13.137 1.00 95.81 246 PHE A CA 1
ATOM 1788 C C . PHE A 1 246 ? -16.980 0.484 14.084 1.00 95.81 246 PHE A C 1
ATOM 1790 O O . PHE A 1 246 ? -16.475 0.354 15.198 1.00 95.81 246 PHE A O 1
ATOM 1797 N N . ASP A 1 247 ? -17.902 -0.352 13.612 1.00 94.62 247 ASP A N 1
ATOM 1798 C CA . ASP A 1 247 ? -18.244 -1.625 14.250 1.00 94.62 247 ASP A CA 1
ATOM 1799 C C . ASP A 1 247 ? -17.458 -2.741 13.553 1.00 94.62 247 ASP A C 1
ATOM 1801 O O . ASP A 1 247 ? -17.859 -3.238 12.499 1.00 94.62 247 ASP A O 1
ATOM 1805 N N . VAL A 1 248 ? -16.264 -3.032 14.075 1.00 95.00 248 VAL A N 1
ATOM 1806 C CA . VAL A 1 248 ? -15.299 -3.940 13.445 1.00 95.00 248 VAL A CA 1
ATOM 1807 C C . VAL A 1 248 ? -14.977 -5.105 14.373 1.00 95.00 248 VAL A C 1
ATOM 1809 O O . VAL A 1 248 ? -14.569 -4.921 15.522 1.00 95.00 248 VAL A O 1
ATOM 1812 N N . HIS A 1 249 ? -15.085 -6.313 13.832 1.00 96.38 249 HIS A N 1
ATOM 1813 C CA . HIS A 1 249 ? -14.672 -7.558 14.461 1.00 96.38 249 HIS A CA 1
ATOM 1814 C C . HIS A 1 249 ? -13.276 -7.976 13.979 1.00 96.38 249 HIS A C 1
ATOM 1816 O O . HIS A 1 249 ? -12.993 -7.999 12.780 1.00 96.38 249 HIS A O 1
ATOM 1822 N N . VAL A 1 250 ? -12.411 -8.358 14.920 1.00 97.44 250 VAL A N 1
ATOM 1823 C CA . VAL A 1 250 ? -11.089 -8.914 14.608 1.00 97.44 250 VAL A CA 1
ATOM 1824 C C . VAL A 1 250 ? -11.214 -10.417 14.380 1.00 97.44 250 VAL A C 1
ATOM 1826 O O . VAL A 1 250 ? -11.521 -11.154 15.313 1.00 97.44 250 VAL A O 1
ATOM 1829 N N . ASP A 1 251 ? -10.921 -10.871 13.163 1.00 96.94 251 ASP A N 1
ATOM 1830 C CA . ASP A 1 251 ? -10.812 -12.286 12.815 1.00 96.94 251 ASP A CA 1
ATOM 1831 C C . ASP A 1 251 ? -9.383 -12.623 12.353 1.00 96.94 251 ASP A C 1
ATOM 1833 O O . ASP A 1 251 ? -9.059 -12.518 11.165 1.00 96.94 251 ASP A O 1
ATOM 1837 N N . PRO A 1 252 ? -8.503 -13.082 13.260 1.00 93.88 252 PRO A N 1
ATOM 1838 C CA . PRO A 1 252 ? -7.118 -13.380 12.913 1.00 93.88 252 PRO A CA 1
ATOM 1839 C C . PRO A 1 252 ? -6.967 -14.510 11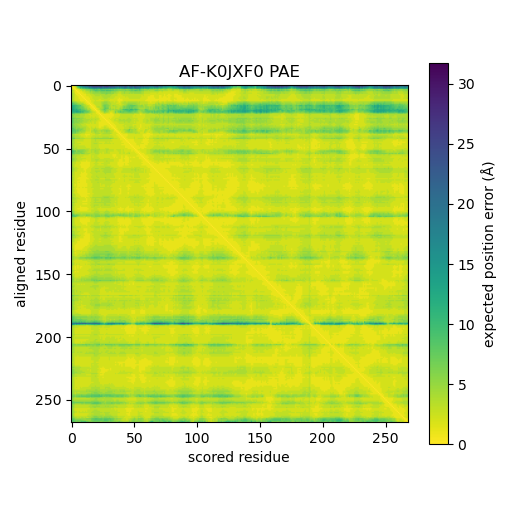.893 1.00 93.88 252 PRO A C 1
ATOM 1841 O O . PRO A 1 252 ? -5.916 -14.614 11.265 1.00 93.88 252 PRO A O 1
ATOM 1844 N N . THR A 1 253 ? -7.987 -15.352 11.689 1.00 91.88 253 THR A N 1
ATOM 1845 C CA . THR A 1 253 ? -7.872 -16.571 10.868 1.00 91.88 253 THR A CA 1
ATOM 1846 C C . THR A 1 253 ? -8.817 -16.588 9.673 1.00 91.88 253 THR A C 1
ATOM 1848 O O . THR A 1 253 ? -8.361 -16.810 8.553 1.00 91.88 253 THR A O 1
ATOM 1851 N N . GLY A 1 254 ? -10.097 -16.298 9.881 1.00 93.88 254 GLY A N 1
ATOM 1852 C CA . GLY A 1 254 ? -11.149 -16.349 8.873 1.00 93.88 254 GLY A CA 1
ATOM 1853 C C . GLY A 1 254 ? -11.342 -15.055 8.086 1.00 93.88 254 GLY A C 1
ATOM 1854 O O . GLY A 1 254 ? -12.106 -15.067 7.122 1.00 93.88 254 GLY A O 1
ATOM 1855 N N . HIS A 1 255 ? -10.643 -13.964 8.434 1.00 96.62 255 HIS A N 1
ATOM 1856 C CA . HIS A 1 255 ? -10.729 -12.716 7.679 1.00 96.62 255 HIS A CA 1
ATOM 1857 C C . HIS A 1 255 ? -10.373 -12.929 6.200 1.00 96.62 255 HIS A C 1
ATOM 1859 O O . HIS A 1 255 ? -9.369 -13.570 5.870 1.00 96.62 255 HIS A O 1
ATOM 1865 N N . VAL A 1 256 ? -11.183 -12.337 5.320 1.00 96.69 256 VAL A N 1
ATOM 1866 C CA . 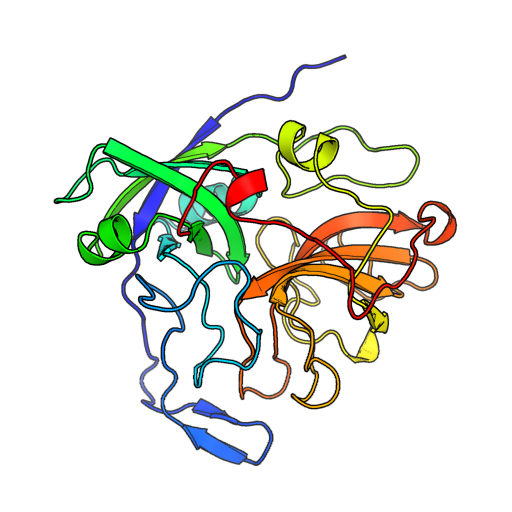VAL A 1 256 ? -10.954 -12.281 3.876 1.00 96.69 256 VAL A CA 1
ATOM 1867 C C . VAL A 1 256 ? -10.966 -10.818 3.452 1.00 96.69 256 VAL A C 1
ATOM 1869 O O . VAL A 1 256 ? -12.022 -10.191 3.409 1.00 96.69 256 VAL A O 1
ATOM 1872 N N . GLY A 1 257 ? -9.788 -10.286 3.137 1.00 97.38 257 GLY A N 1
ATOM 1873 C CA . GLY A 1 257 ? -9.637 -8.925 2.640 1.00 97.38 257 GLY A CA 1
ATOM 1874 C C . GLY A 1 257 ? -9.783 -8.824 1.119 1.00 97.38 257 GLY A C 1
ATOM 1875 O O . GLY A 1 257 ? -10.621 -9.461 0.475 1.00 97.38 257 GLY A O 1
ATOM 1876 N N . VAL A 1 258 ? -8.925 -8.008 0.520 1.00 98.56 258 VAL A N 1
ATOM 1877 C CA . VAL A 1 258 ? -8.811 -7.839 -0.925 1.00 98.56 258 VAL A CA 1
ATOM 1878 C C . VAL A 1 258 ? -8.192 -9.089 -1.546 1.00 98.56 258 VAL A C 1
ATOM 1880 O O . VAL A 1 258 ? -7.063 -9.456 -1.245 1.00 98.56 258 VAL A O 1
ATOM 1883 N N . THR A 1 259 ? -8.922 -9.724 -2.463 1.00 98.38 259 THR A N 1
ATOM 1884 C CA . THR A 1 259 ? -8.481 -10.953 -3.141 1.00 98.38 259 THR A CA 1
ATOM 1885 C C . THR A 1 259 ? -8.347 -10.760 -4.654 1.00 98.38 259 THR A C 1
ATOM 1887 O O . THR A 1 259 ? -9.027 -9.898 -5.225 1.00 98.38 259 THR A O 1
ATOM 1890 N N . PRO A 1 260 ? -7.573 -11.618 -5.351 1.00 97.69 260 PRO A N 1
ATOM 1891 C CA . PRO A 1 260 ? -7.541 -11.666 -6.818 1.00 97.69 260 PRO A CA 1
ATOM 1892 C C . PRO A 1 260 ? -8.946 -11.739 -7.439 1.00 97.69 260 PRO A C 1
ATOM 1894 O O . PRO A 1 260 ? -9.260 -11.058 -8.417 1.00 97.69 260 PRO A O 1
ATOM 1897 N N . ARG A 1 261 ? -9.839 -12.520 -6.813 1.00 97.44 261 ARG A N 1
ATOM 1898 C CA . ARG A 1 261 ? -11.236 -12.669 -7.233 1.00 97.44 261 ARG A CA 1
ATOM 1899 C C . ARG A 1 261 ? -12.038 -11.380 -7.065 1.00 97.44 261 ARG A C 1
ATOM 1901 O O . ARG A 1 261 ? -12.760 -11.025 -7.992 1.00 97.44 261 ARG A O 1
ATOM 1908 N N . LEU A 1 262 ? -11.913 -10.690 -5.926 1.00 97.75 262 LEU A N 1
ATOM 1909 C CA . LEU A 1 262 ? -12.577 -9.400 -5.688 1.00 97.75 262 LEU A CA 1
ATOM 1910 C C . LEU A 1 262 ? -12.172 -8.370 -6.747 1.00 97.75 262 LEU A C 1
ATOM 1912 O O . LEU A 1 262 ? -13.010 -7.641 -7.271 1.00 97.75 262 LEU A O 1
ATOM 1916 N N . LEU A 1 263 ? -10.884 -8.345 -7.087 1.00 97.75 263 LEU A N 1
ATOM 1917 C CA . LEU A 1 263 ? -10.335 -7.437 -8.087 1.00 97.75 263 LEU A CA 1
ATOM 1918 C C . LEU A 1 263 ? -10.675 -7.859 -9.531 1.00 97.75 263 LEU A C 1
ATOM 1920 O O . LEU A 1 263 ? -10.534 -7.060 -10.458 1.00 97.75 263 LEU A O 1
ATOM 1924 N N . GLY A 1 264 ? -11.158 -9.085 -9.750 1.00 96.50 264 GLY A N 1
ATOM 1925 C CA . GLY A 1 264 ? -11.377 -9.634 -11.090 1.00 96.50 264 GLY A CA 1
ATOM 1926 C C . GLY A 1 264 ? -10.067 -9.820 -11.862 1.00 96.50 264 GLY A C 1
ATOM 1927 O O . GLY A 1 264 ? -10.037 -9.623 -13.075 1.00 96.50 264 GLY A O 1
ATOM 1928 N N . CYS A 1 265 ? -8.989 -10.143 -11.149 1.00 94.81 265 CYS A N 1
ATOM 1929 C CA . CYS A 1 265 ? -7.648 -10.377 -11.673 1.00 94.81 265 CYS A CA 1
ATOM 1930 C C . CYS A 1 265 ? -7.147 -11.719 -11.110 1.00 94.81 265 CYS A C 1
ATOM 1932 O O . CYS A 1 265 ? -6.422 -11.717 -10.120 1.00 94.81 265 CYS A O 1
ATOM 1934 N N . PRO A 1 266 ? -7.617 -12.869 -11.629 1.00 91.06 266 PRO A N 1
ATOM 1935 C CA . PRO A 1 266 ? -7.159 -14.174 -11.153 1.00 91.06 266 PRO A CA 1
ATOM 1936 C C . PRO A 1 266 ? -5.649 -14.327 -11.376 1.00 91.06 266 PRO A C 1
ATOM 1938 O O . PRO A 1 266 ? -5.099 -13.742 -12.305 1.00 91.06 266 PRO A O 1
ATOM 1941 N N . ASP A 1 267 ? -4.994 -15.107 -10.517 1.00 87.94 267 ASP A N 1
ATOM 1942 C CA . ASP A 1 267 ? -3.543 -15.357 -10.540 1.00 87.94 267 ASP A CA 1
ATOM 1943 C C . ASP A 1 267 ? -2.639 -14.124 -10.342 1.00 87.94 267 ASP A C 1
ATOM 1945 O O . ASP A 1 267 ? -1.430 -14.217 -10.583 1.00 87.94 267 ASP A O 1
ATOM 1949 N N . ALA A 1 268 ? -3.222 -13.009 -9.886 1.00 85.25 268 ALA A N 1
ATOM 1950 C CA . ALA A 1 268 ? -2.535 -11.818 -9.384 1.00 85.25 268 ALA A CA 1
ATOM 1951 C C . ALA A 1 268 ? -1.676 -12.101 -8.145 1.00 85.25 268 ALA A C 1
ATOM 1953 O O . ALA A 1 268 ? -2.146 -12.832 -7.246 1.00 85.25 268 ALA A O 1
#

Organism: Saccharothrix espanaensis (strain ATCC 51144 / DSM 44229 / JCM 9112 / NBRC 15066 / NRRL 15764) (NCBI:txid1179773)

InterPro domains:
  IPR029433 DUF4438, N-terminal [PF14505] (23-150)
  IPR044909 TM_1086 superfamily [G3DSA:4.10.1180.10] (21-59)
  IPR044910 TM_1086, SG structure domain [G3DSA:2.102.30.10] (3-242)
  IPR048399 DUF4438, C-terminal [PF20999] (157-253)

Sequence (268 aa):
MSALVRTMLLGVVETPRLGPAPYLVDRDGTPYVPTATGGVVLGLRLGDGVFDVDGDHAAPGVTLVHPDPAACHALTAFACLGNEAVVRTGDARGATGRVLGKRDGRVIAVFPQDVLARMLPDDRVAIRAHGQGAPARGATTVLNIDPAVLAALDVGSVRARVPSHLVGNGFGRPAHQWDLDVQVDRADAAPWRLGDLLCLDDVDVRHNAGRREGWLTMAVVVHAASPLPGHGPGAMPILCGPATDFDVHVDPTGHVGVTPRLLGCPDA

Nearest PDB structures (foldseek):
  3dcl-assembly1_A  TM=9.326E-01  e=1.158E-26  Thermotoga maritima
  6xby-assembly1_F  TM=5.474E-01  e=1.350E+00  Bos taurus
  9b8p-assembly1_E  TM=5.360E-01  e=1.275E+00  Rattus norvegicus
  8cf5-assembly1_PP  TM=4.559E-01  e=1.075E+00  Saccharomyces cerevisiae
  7dqe-assembly1_E  TM=3.834E-01  e=2.130E+00  Enterococcus hirae ATCC 9790

Foldseek 3Di:
DDDWDWDKAKWFFADDDDDPDQWDAFPVRDTDRAPQPFGQDAPADFFAALPPDDHAQHFAGHKTADPDLVSLCVVLLQAAFLWKKAWCDWPLHGFIWTFQHAADSITHTHAANVSSVGDDGGTMIITGGTDPPPDADVQKDFGRHHPLLVVVWDQQEFQEEAEQVQWFPQAQHQLSHHWTFGNDDCVVRVLPGQQTKYKYAQWARPGGIDGHHQKIFIWGFGTHQHSHVRGGTTTRTGMIGGNVVHNHDHDNHPGDGDDCVSSVRPND